Protein AF-A0A5K1JRU2-F1 (afdb_monomer_lite)

Organism: NCBI:txid34458

pLDDT: mean 76.11, std 20.72, range [27.38, 98.0]

Sequence (281 aa):
MLQYQVSGAIQLLEESHIPEIMRAAGPDGIAVDELAPKIDELRAAKGPVAKPFDPSPLSHILRLLATHQIVREVRPNVFANGRLSALLDSGKTPEQIRNAPEKKYDDTNGIPAIVPTTFVFASLRSILNKSDVLRPPFSIGESFRSISYLSEWLLRPREGSNRSSAFKYAYDTDEDMYQWLERPENSLRLLQVGRGMTAGSIVDGSTNVADSSGIRFYHTPSRSTRLPFVPPLRAAFPWDSLPKDSVVVDVGGGIGSVTFRIAAAHSHLRFVVQDREQTIA

InterPro domains:
  IPR029063 S-adenosyl-L-methionine-dependent methyltransferase superfamily [G3DSA:3.40.50.150] (140-281)
  IPR029063 S-adenosyl-L-methionine-dependent methyltransferase superfamily [SSF53335] (125-276)
  IPR029063 S-adenosyl-L-methionine-dependent methyltransferase superfamily [SSF53335] (234-276)
  IPR036388 Winged helix-like DNA-binding domain superfamily [G3DSA:1.10.10.10] (1-99)
  IPR036390 Winged helix DNA-binding domain superfamily [SSF46785] (2-91)

Structure (mmCIF, N/CA/C/O backbone):
data_AF-A0A5K1JRU2-F1
#
_entry.id   AF-A0A5K1JRU2-F1
#
loop_
_atom_site.group_PDB
_atom_site.id
_atom_site.type_symbol
_atom_site.label_atom_id
_atom_site.label_alt_id
_atom_site.label_comp_id
_atom_site.label_asym_id
_atom_site.label_entity_id
_atom_site.label_seq_id
_atom_site.pdbx_PDB_ins_code
_atom_site.Cartn_x
_atom_site.Cartn_y
_atom_site.Cartn_z
_atom_site.occupancy
_atom_site.B_iso_or_equiv
_atom_site.auth_seq_id
_atom_site.auth_comp_id
_atom_site.auth_asym_id
_atom_site.auth_atom_id
_atom_site.pdbx_PDB_model_num
ATOM 1 N N . MET A 1 1 ? -16.302 16.273 -2.764 1.00 49.00 1 MET A N 1
ATOM 2 C CA . MET A 1 1 ? -15.585 16.932 -1.649 1.00 49.00 1 MET A CA 1
ATOM 3 C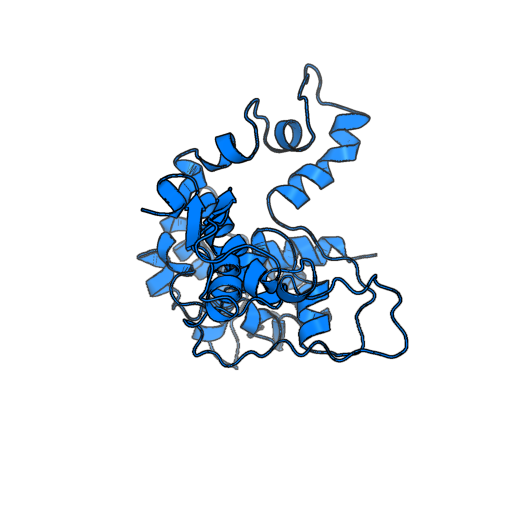 C . MET A 1 1 ? -14.889 15.942 -0.700 1.00 49.00 1 MET A C 1
ATOM 5 O O . MET A 1 1 ? -13.813 16.270 -0.240 1.00 49.00 1 MET A O 1
ATOM 9 N N . LEU A 1 2 ? -15.395 14.716 -0.473 1.00 58.81 2 LEU A N 1
ATOM 10 C CA . LEU A 1 2 ? -14.790 13.717 0.448 1.00 58.81 2 LEU A CA 1
ATOM 11 C C . LEU A 1 2 ? -13.693 12.816 -0.177 1.00 58.81 2 LEU A C 1
ATOM 13 O O . LEU A 1 2 ? -13.326 11.782 0.369 1.00 58.81 2 LEU A O 1
ATOM 17 N N . GLN A 1 3 ? -13.184 13.164 -1.358 1.00 60.50 3 GLN A N 1
ATOM 18 C CA . GLN A 1 3 ? -12.463 12.216 -2.218 1.00 60.50 3 GLN A CA 1
ATOM 19 C C . GLN A 1 3 ? -11.098 11.779 -1.649 1.00 60.50 3 GLN A C 1
ATOM 21 O O . GLN A 1 3 ? -10.725 10.622 -1.797 1.00 60.50 3 GLN A O 1
ATOM 26 N N . TYR A 1 4 ? -10.394 12.664 -0.937 1.00 68.06 4 TYR A N 1
ATOM 27 C CA . TYR A 1 4 ? -9.103 12.358 -0.305 1.00 68.06 4 TYR A CA 1
ATOM 28 C C . TYR A 1 4 ? -9.230 11.554 0.998 1.00 68.06 4 TYR A C 1
ATOM 30 O O . TYR A 1 4 ? -8.324 10.807 1.356 1.00 68.06 4 TYR A O 1
ATOM 38 N N . GLN A 1 5 ? -10.371 11.657 1.687 1.00 75.69 5 GLN A N 1
ATOM 39 C CA . GLN A 1 5 ? -10.638 10.880 2.903 1.00 75.69 5 GLN A CA 1
ATOM 40 C C . GLN A 1 5 ? -10.792 9.390 2.581 1.00 75.69 5 GLN A C 1
ATOM 42 O O . GLN A 1 5 ? -10.342 8.541 3.343 1.00 75.69 5 GLN A O 1
ATOM 47 N N . VAL A 1 6 ? -11.360 9.075 1.413 1.00 80.50 6 VAL A N 1
ATOM 48 C CA . VAL A 1 6 ? -11.463 7.698 0.909 1.00 80.50 6 VAL A CA 1
ATOM 49 C C . VAL A 1 6 ? -10.080 7.113 0.629 1.00 80.50 6 VAL A C 1
ATOM 51 O O . VAL A 1 6 ? -9.834 5.966 0.982 1.00 80.50 6 VAL A O 1
ATOM 54 N N . SER A 1 7 ? -9.159 7.896 0.059 1.00 74.75 7 SER A N 1
ATOM 55 C CA . SER A 1 7 ? -7.779 7.459 -0.187 1.00 74.75 7 SER A CA 1
ATOM 56 C C . SER A 1 7 ? -7.059 7.066 1.106 1.00 74.75 7 SER A C 1
ATOM 58 O O . SER A 1 7 ? -6.514 5.967 1.188 1.00 74.75 7 SER A O 1
ATOM 60 N N . GLY A 1 8 ? -7.122 7.915 2.139 1.00 78.06 8 GLY A N 1
ATOM 61 C CA . GLY A 1 8 ? -6.547 7.600 3.453 1.00 78.06 8 GLY A CA 1
ATOM 62 C C . GLY A 1 8 ? -7.210 6.390 4.121 1.00 78.06 8 GLY A C 1
ATOM 63 O O . GLY A 1 8 ? -6.531 5.561 4.720 1.00 78.06 8 GLY A O 1
ATOM 64 N N . ALA A 1 9 ? -8.527 6.234 3.962 1.00 87.75 9 ALA A N 1
ATOM 65 C CA . ALA A 1 9 ? -9.261 5.083 4.482 1.00 87.75 9 ALA A CA 1
ATOM 66 C C . ALA A 1 9 ? -8.904 3.762 3.770 1.00 87.75 9 ALA A C 1
ATOM 68 O O . ALA A 1 9 ? -8.825 2.725 4.421 1.00 87.75 9 ALA A O 1
ATOM 69 N N . ILE A 1 10 ? -8.654 3.783 2.456 1.00 83.75 10 ILE A N 1
ATOM 70 C CA . ILE A 1 10 ? -8.175 2.607 1.706 1.00 83.75 10 ILE A CA 1
ATOM 71 C C . ILE A 1 10 ? -6.756 2.238 2.130 1.00 83.75 10 ILE A C 1
ATOM 73 O O . ILE A 1 10 ? -6.467 1.057 2.300 1.00 83.75 10 ILE A O 1
ATOM 77 N N . GLN A 1 11 ? -5.887 3.232 2.330 1.00 80.50 11 GLN A N 1
ATOM 78 C CA . GLN A 1 11 ? -4.541 2.978 2.834 1.00 80.50 11 GLN A CA 1
ATOM 79 C C . GLN A 1 11 ? -4.587 2.310 4.212 1.00 80.50 11 GLN A C 1
ATOM 81 O O . GLN A 1 11 ? -3.906 1.312 4.422 1.00 80.50 11 GLN A O 1
ATOM 86 N N . LEU A 1 12 ? -5.453 2.789 5.115 1.00 88.44 12 LEU A N 1
ATOM 87 C CA . LEU A 1 12 ? -5.679 2.120 6.394 1.00 88.44 12 LEU A CA 1
ATOM 88 C C . LEU A 1 12 ? -6.136 0.672 6.195 1.00 88.44 12 LEU A C 1
ATOM 90 O O . LEU A 1 12 ? -5.610 -0.215 6.856 1.00 88.44 12 LEU A O 1
ATOM 94 N N . LEU A 1 13 ? -7.102 0.430 5.303 1.00 89.12 13 LEU A N 1
ATOM 95 C CA . LEU A 1 13 ? -7.650 -0.902 5.030 1.00 89.12 13 LEU A CA 1
ATOM 96 C C . LEU A 1 13 ? -6.547 -1.899 4.629 1.00 89.12 13 LEU A C 1
ATOM 98 O O . LEU A 1 13 ? -6.529 -3.022 5.125 1.00 89.12 13 LEU A O 1
ATOM 102 N N . GLU A 1 14 ? -5.613 -1.468 3.780 1.00 84.38 14 GLU A N 1
ATOM 103 C CA . GLU A 1 14 ? -4.464 -2.264 3.335 1.00 84.38 14 GLU A CA 1
ATOM 104 C C . GLU A 1 14 ? -3.451 -2.494 4.470 1.00 84.38 14 GLU A C 1
ATOM 106 O O . GLU A 1 14 ? -3.139 -3.644 4.792 1.00 84.38 14 GLU A O 1
ATOM 111 N N . GLU A 1 15 ? -2.997 -1.418 5.123 1.00 85.25 15 GLU A N 1
ATOM 112 C CA . GLU A 1 15 ? -1.945 -1.469 6.151 1.00 85.25 15 GLU A CA 1
ATOM 113 C C . GLU A 1 15 ? -2.374 -2.228 7.417 1.00 85.25 15 GLU A C 1
ATOM 115 O O . GLU A 1 15 ? -1.529 -2.725 8.163 1.00 85.25 15 GLU A O 1
ATOM 120 N N . SER A 1 16 ? -3.683 -2.324 7.659 1.00 91.38 16 SER A N 1
ATOM 121 C CA . SER A 1 16 ? -4.274 -3.059 8.783 1.00 91.38 16 SER A CA 1
ATOM 122 C C . SER A 1 16 ? -4.688 -4.494 8.443 1.00 91.38 16 SER A C 1
ATOM 124 O O . SER A 1 16 ? -5.171 -5.198 9.327 1.00 91.38 16 SER A O 1
ATOM 126 N N . HIS A 1 17 ? -4.494 -4.948 7.197 1.00 93.31 17 HIS A N 1
ATOM 127 C CA . HIS A 1 17 ? -4.856 -6.301 6.741 1.00 93.31 17 HIS A CA 1
ATOM 128 C C . HIS A 1 17 ? -6.343 -6.653 6.944 1.00 93.31 17 HIS A C 1
ATOM 130 O O . HIS A 1 17 ? -6.724 -7.817 7.099 1.00 93.31 17 HIS A O 1
ATOM 136 N N . ILE A 1 18 ? -7.209 -5.636 6.967 1.00 95.62 18 ILE A N 1
ATOM 137 C CA . ILE A 1 18 ? -8.647 -5.819 7.169 1.00 95.62 18 ILE A CA 1
ATOM 138 C C . ILE A 1 18 ? -9.287 -6.704 6.083 1.00 95.62 18 ILE A C 1
ATOM 140 O O . ILE A 1 18 ? -10.131 -7.518 6.458 1.00 95.62 18 ILE A O 1
ATOM 144 N N . PRO A 1 19 ? -8.933 -6.620 4.780 1.00 94.31 19 PRO A N 1
ATOM 145 C CA . PRO A 1 19 ? -9.501 -7.501 3.764 1.00 94.31 19 PRO A CA 1
ATOM 146 C C . PRO A 1 19 ? -9.278 -8.980 4.084 1.00 94.31 19 PRO A C 1
ATOM 148 O O . PRO A 1 19 ? -10.222 -9.766 4.020 1.00 94.31 19 PRO A O 1
ATOM 151 N N . GLU A 1 20 ? -8.072 -9.357 4.509 1.00 95.25 20 GLU A N 1
ATOM 152 C CA . GLU A 1 20 ? -7.753 -10.736 4.873 1.00 95.25 20 GLU A CA 1
ATOM 153 C C . GLU A 1 20 ? -8.480 -11.183 6.146 1.00 95.25 20 GLU A C 1
ATOM 155 O O . GLU A 1 20 ? -9.007 -12.298 6.198 1.00 95.25 20 GLU A O 1
ATOM 160 N N . ILE A 1 21 ? -8.577 -10.305 7.152 1.00 97.31 21 ILE A N 1
ATOM 161 C CA . ILE A 1 21 ? -9.330 -10.586 8.382 1.00 97.31 21 ILE A CA 1
ATOM 162 C C . ILE A 1 21 ? -10.826 -10.769 8.075 1.00 97.31 21 ILE A C 1
ATOM 164 O O . ILE A 1 21 ? -11.449 -11.719 8.551 1.00 97.31 21 ILE A O 1
ATOM 168 N N . MET A 1 22 ? -11.409 -9.898 7.247 1.00 97.19 22 MET A N 1
ATOM 169 C CA . MET A 1 22 ? -12.810 -9.985 6.829 1.00 97.19 22 MET A CA 1
ATOM 170 C C . MET A 1 22 ? -13.083 -11.235 5.993 1.00 97.19 22 MET A C 1
ATOM 172 O O . MET A 1 22 ? -14.139 -11.845 6.145 1.00 97.19 22 MET A O 1
ATOM 176 N N . ARG A 1 23 ? -12.149 -11.647 5.126 1.00 95.75 23 ARG A N 1
ATOM 177 C CA . ARG A 1 23 ? -12.279 -12.907 4.384 1.00 95.75 23 ARG A CA 1
ATOM 178 C C . ARG A 1 23 ? -12.290 -14.101 5.330 1.00 95.75 23 ARG A C 1
ATOM 180 O O . ARG A 1 23 ? -13.123 -14.984 5.149 1.00 95.75 23 ARG A O 1
ATOM 187 N N . ALA A 1 24 ? -11.406 -14.120 6.328 1.00 96.12 24 ALA A N 1
ATOM 188 C CA . ALA A 1 24 ? -11.368 -15.183 7.331 1.00 96.12 24 ALA A CA 1
ATOM 189 C C . ALA A 1 24 ? -12.657 -15.244 8.174 1.00 96.12 24 ALA A C 1
ATOM 191 O O . ALA A 1 24 ? -13.095 -16.333 8.532 1.00 96.12 24 ALA A O 1
ATOM 192 N N . ALA A 1 25 ? -13.287 -14.096 8.446 1.00 96.44 25 ALA A N 1
ATOM 193 C CA . ALA A 1 25 ? -14.577 -14.020 9.137 1.00 96.44 25 ALA A CA 1
ATOM 194 C C . ALA A 1 25 ? -15.777 -14.459 8.271 1.00 96.44 25 ALA A C 1
ATOM 196 O O . ALA A 1 25 ? -16.814 -14.852 8.799 1.00 96.44 25 ALA A O 1
ATOM 197 N N . GLY A 1 26 ? -15.645 -14.420 6.943 1.00 95.25 26 GLY A N 1
ATOM 198 C CA . GLY A 1 26 ? -16.677 -14.872 6.014 1.00 95.25 26 GLY A CA 1
ATOM 199 C C . GLY A 1 26 ? -17.787 -13.842 5.736 1.00 95.25 26 GLY A C 1
ATOM 200 O O . GLY A 1 26 ? -17.653 -12.649 6.029 1.00 95.25 26 GLY A O 1
ATOM 201 N N . PRO A 1 27 ? -18.895 -14.269 5.100 1.00 95.06 27 PRO A N 1
ATOM 202 C CA . PRO A 1 27 ? -19.930 -13.363 4.592 1.00 95.06 27 PRO A CA 1
ATOM 203 C C . PRO A 1 27 ? -20.763 -12.681 5.687 1.00 95.06 27 PRO A C 1
ATOM 205 O O . PRO A 1 27 ? -21.375 -11.645 5.407 1.00 95.06 27 PRO A O 1
ATOM 208 N N . ASP A 1 28 ? -20.763 -13.221 6.907 1.00 96.12 28 ASP A N 1
ATOM 209 C CA . ASP A 1 28 ? -21.456 -12.654 8.073 1.00 96.12 28 ASP A CA 1
ATOM 210 C C . ASP A 1 28 ? -20.694 -11.483 8.709 1.00 96.12 28 ASP A C 1
ATOM 212 O O . ASP A 1 28 ? -21.222 -10.793 9.584 1.00 96.12 28 ASP A O 1
ATOM 216 N N . GLY A 1 29 ? -19.478 -11.220 8.221 1.00 96.56 29 GLY A N 1
ATOM 217 C CA . GLY A 1 29 ? -18.640 -10.110 8.640 1.00 96.56 29 GLY A CA 1
ATOM 218 C C . GLY A 1 29 ? -18.078 -10.261 10.048 1.00 96.56 29 GLY A C 1
ATO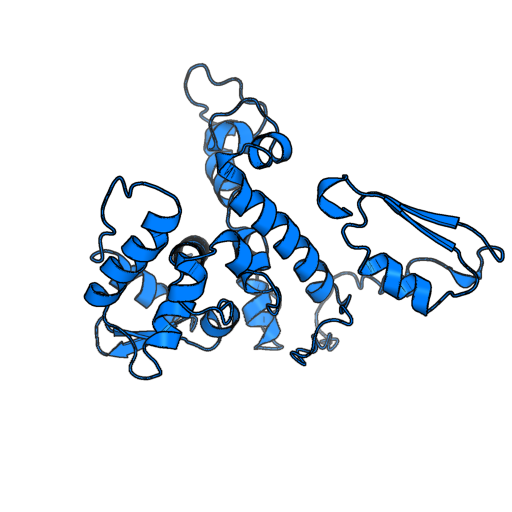M 219 O O . GLY A 1 29 ? -18.214 -11.285 10.708 1.00 96.56 29 GLY A O 1
ATOM 220 N N . ILE A 1 30 ? -17.419 -9.202 10.500 1.00 97.69 30 ILE A N 1
ATOM 221 C CA . ILE A 1 30 ? -16.759 -9.123 11.800 1.00 97.69 30 ILE A CA 1
ATOM 222 C C . ILE A 1 30 ? -17.038 -7.764 12.441 1.00 97.69 30 ILE A C 1
ATOM 224 O O . ILE A 1 30 ? -17.113 -6.741 11.749 1.00 97.69 30 ILE A O 1
ATOM 228 N N . ALA A 1 31 ? -17.254 -7.759 13.756 1.00 97.25 31 ALA A N 1
ATOM 229 C CA . ALA A 1 31 ? -17.482 -6.535 14.513 1.00 97.25 31 ALA A CA 1
ATOM 230 C C . ALA A 1 31 ? -16.199 -5.699 14.614 1.00 97.25 31 ALA A C 1
ATOM 232 O O . ALA A 1 31 ? -15.100 -6.241 14.704 1.00 97.25 31 ALA A O 1
ATOM 233 N N . VAL A 1 32 ? -16.325 -4.370 14.635 1.00 95.38 32 VAL A N 1
ATOM 234 C CA . VAL A 1 32 ? -15.163 -3.465 14.780 1.00 95.38 32 VAL A CA 1
ATOM 235 C C . VAL A 1 32 ? -14.353 -3.723 16.051 1.00 95.38 32 VAL A C 1
ATOM 237 O O . VAL A 1 32 ? -13.127 -3.630 16.016 1.00 95.38 32 VAL A O 1
ATOM 240 N N . ASP A 1 33 ? -15.022 -4.123 17.130 1.00 95.06 33 ASP A N 1
ATOM 241 C CA . ASP A 1 33 ? -14.381 -4.449 18.407 1.00 95.06 33 ASP A CA 1
ATOM 242 C C . ASP A 1 33 ? -13.580 -5.759 18.333 1.00 95.06 33 ASP A C 1
ATOM 244 O O . ASP A 1 33 ? -12.589 -5.922 19.037 1.00 95.06 33 ASP A O 1
ATOM 248 N N . GLU A 1 34 ? -13.960 -6.671 17.433 1.00 96.38 34 GLU A N 1
ATOM 249 C CA . GLU A 1 34 ? -13.232 -7.915 17.152 1.00 96.38 34 GLU A CA 1
ATOM 250 C C . GLU A 1 34 ? -12.133 -7.723 16.090 1.00 96.38 34 GLU A C 1
ATOM 252 O O . GLU A 1 34 ? -11.166 -8.486 16.047 1.00 96.38 34 GLU A O 1
ATOM 257 N N . LEU A 1 35 ? -12.251 -6.697 15.237 1.00 95.62 35 LEU A N 1
ATOM 258 C CA . LEU A 1 35 ? -11.222 -6.314 14.265 1.00 95.62 35 LEU A CA 1
ATOM 259 C C . LEU A 1 35 ? -9.984 -5.730 14.950 1.00 95.62 35 LEU A C 1
ATOM 261 O O . LEU A 1 35 ? -8.871 -6.125 14.615 1.00 95.62 35 LEU A O 1
ATOM 265 N N . ALA A 1 36 ? -10.166 -4.812 15.904 1.00 93.19 36 ALA A N 1
ATOM 266 C CA . ALA A 1 36 ? -9.074 -4.141 16.617 1.00 93.19 36 ALA A CA 1
ATOM 267 C C . ALA A 1 36 ? -7.972 -5.085 17.147 1.00 93.19 36 ALA A C 1
ATOM 269 O O . ALA A 1 36 ? -6.814 -4.890 16.770 1.00 93.19 36 ALA A O 1
ATOM 270 N N . PRO A 1 37 ? -8.277 -6.124 17.954 1.00 94.81 37 PRO A N 1
ATOM 271 C CA . PRO A 1 37 ? -7.242 -7.017 18.475 1.00 94.81 37 PRO A CA 1
ATOM 272 C C . PRO A 1 37 ? -6.532 -7.805 17.367 1.00 94.81 37 PRO A C 1
ATOM 274 O O . PRO A 1 37 ? -5.317 -7.963 17.418 1.00 94.81 37 PRO A O 1
ATOM 277 N N . LYS A 1 38 ? -7.248 -8.227 16.315 1.00 96.12 38 LYS A N 1
ATOM 278 C CA . LYS A 1 38 ? -6.648 -8.927 15.165 1.00 96.12 38 LYS A CA 1
ATOM 279 C C . LYS A 1 38 ? -5.692 -8.030 14.375 1.00 96.12 38 LYS A C 1
ATOM 281 O O . LYS A 1 38 ? -4.661 -8.497 13.898 1.00 96.12 38 LYS A O 1
ATOM 286 N N . ILE A 1 39 ? -6.014 -6.741 14.247 1.00 95.31 39 ILE A N 1
ATOM 287 C CA . ILE A 1 39 ? -5.116 -5.751 13.639 1.00 95.31 39 ILE A CA 1
ATOM 288 C C . ILE A 1 39 ? -3.842 -5.622 14.483 1.00 95.31 39 ILE A C 1
ATOM 290 O O . ILE A 1 39 ? -2.742 -5.638 13.932 1.00 95.31 39 ILE A O 1
ATOM 294 N N . ASP A 1 40 ? -3.963 -5.533 15.809 1.00 93.94 40 ASP A N 1
ATOM 295 C CA . ASP A 1 40 ? -2.803 -5.432 16.699 1.00 93.94 40 ASP A CA 1
ATOM 296 C C . ASP A 1 40 ? -1.926 -6.690 16.699 1.00 93.94 40 ASP A C 1
ATOM 298 O O . ASP A 1 40 ? -0.701 -6.564 16.686 1.00 93.94 40 ASP A O 1
ATOM 302 N N . GLU A 1 41 ? -2.516 -7.886 16.621 1.00 93.31 41 GLU A N 1
ATOM 303 C CA . GLU A 1 41 ? -1.773 -9.144 16.449 1.00 93.31 41 GLU A CA 1
ATOM 304 C C . GLU A 1 41 ? -0.879 -9.118 15.200 1.00 93.31 41 GLU A C 1
ATOM 306 O O . GLU A 1 41 ? 0.276 -9.545 15.250 1.00 93.31 41 GLU A O 1
ATOM 311 N N . LEU A 1 42 ? -1.383 -8.587 14.081 1.00 92.75 42 LEU A N 1
ATOM 312 C CA . LEU A 1 42 ? -0.610 -8.460 12.842 1.00 92.75 42 LEU A CA 1
ATOM 313 C C . LEU A 1 42 ? 0.405 -7.312 12.901 1.00 92.75 42 LEU A C 1
ATOM 315 O O . LEU A 1 42 ? 1.514 -7.448 12.385 1.00 92.75 42 LEU A O 1
ATOM 319 N N . ARG A 1 43 ? 0.078 -6.196 13.566 1.00 90.81 43 ARG A N 1
ATOM 320 C CA . ARG A 1 43 ? 1.026 -5.089 13.793 1.00 90.81 43 ARG A CA 1
ATOM 321 C C . ARG A 1 43 ? 2.219 -5.534 14.636 1.00 90.81 43 ARG A C 1
ATOM 323 O O . ARG A 1 43 ? 3.339 -5.116 14.349 1.00 90.81 43 ARG A O 1
ATOM 330 N N . ALA A 1 44 ? 1.992 -6.403 15.621 1.00 90.19 44 ALA A N 1
ATOM 331 C CA . ALA A 1 44 ? 3.034 -6.927 16.498 1.00 90.19 44 ALA A CA 1
ATOM 332 C C . ALA A 1 44 ? 4.108 -7.741 15.753 1.00 90.19 44 ALA A C 1
ATOM 334 O O . ALA A 1 44 ? 5.243 -7.823 16.220 1.00 90.19 44 ALA A O 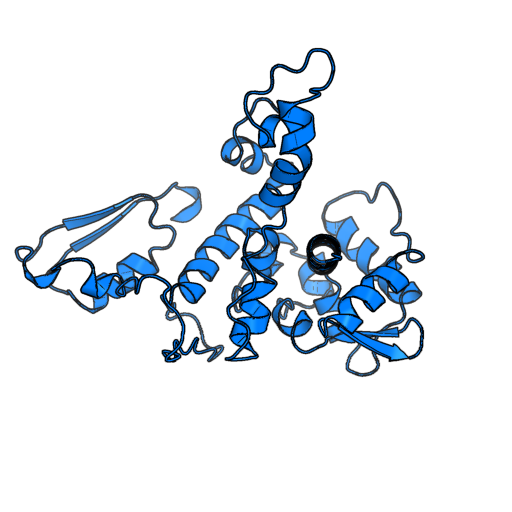1
ATOM 335 N N . ALA A 1 45 ? 3.800 -8.280 14.564 1.00 85.75 45 ALA A N 1
ATOM 336 C CA . ALA A 1 45 ? 4.779 -8.976 13.725 1.00 85.75 45 ALA A CA 1
ATOM 337 C C . ALA A 1 45 ? 5.919 -8.059 13.238 1.00 85.75 45 ALA A C 1
ATOM 339 O O . ALA A 1 45 ? 6.998 -8.542 12.905 1.00 85.75 45 ALA A O 1
ATOM 340 N N . LYS A 1 46 ? 5.705 -6.735 13.215 1.00 77.88 46 LYS A N 1
ATOM 341 C CA . LYS A 1 46 ? 6.715 -5.734 12.821 1.00 77.88 46 LYS A CA 1
ATOM 342 C C . LYS A 1 46 ? 7.506 -5.169 14.008 1.00 77.88 46 LYS A C 1
ATOM 344 O O . LYS A 1 46 ? 8.347 -4.296 13.814 1.00 77.88 46 LYS A O 1
ATOM 349 N N . GLY A 1 47 ? 7.231 -5.636 15.226 1.00 82.12 47 GLY A N 1
ATOM 350 C CA . GLY A 1 47 ? 7.840 -5.148 16.460 1.00 82.12 47 GLY A CA 1
ATOM 351 C C . GLY A 1 47 ? 6.808 -4.689 17.497 1.00 82.12 47 GLY A C 1
ATOM 352 O O . GLY A 1 47 ? 5.602 -4.843 17.296 1.00 82.12 47 GLY A O 1
ATOM 353 N N . PRO A 1 48 ? 7.264 -4.129 18.631 1.00 84.12 48 PRO A N 1
ATOM 354 C CA . PRO A 1 48 ? 6.386 -3.742 19.729 1.00 84.12 48 PRO A CA 1
ATOM 355 C C . PRO A 1 48 ? 5.307 -2.741 19.300 1.00 84.12 48 PRO A C 1
ATOM 357 O O . PRO A 1 48 ? 5.594 -1.687 18.727 1.00 84.12 48 PRO A O 1
ATOM 360 N N . VAL A 1 49 ? 4.050 -3.040 19.630 1.00 86.12 49 VAL A N 1
ATOM 361 C CA . VAL A 1 49 ? 2.927 -2.130 19.386 1.00 86.12 49 VAL A CA 1
ATOM 362 C C . VAL A 1 49 ? 2.944 -1.026 20.445 1.00 86.12 49 VAL A C 1
ATOM 364 O O . VAL A 1 49 ? 2.540 -1.236 21.583 1.00 86.12 49 VAL A O 1
ATOM 367 N N . ALA A 1 50 ? 3.405 0.170 20.064 1.00 85.88 50 ALA A N 1
ATOM 368 C CA . ALA A 1 50 ? 3.522 1.312 20.980 1.00 85.88 50 ALA A CA 1
ATOM 369 C C . ALA A 1 50 ? 2.170 1.807 21.528 1.00 85.88 50 ALA A C 1
ATOM 371 O O . ALA A 1 50 ? 2.093 2.314 22.645 1.00 85.88 50 ALA A O 1
ATOM 372 N N . LYS A 1 51 ? 1.102 1.679 20.730 1.00 91.12 51 LYS A N 1
ATOM 373 C CA . LYS A 1 51 ? -0.266 2.052 21.101 1.00 91.12 51 LYS A CA 1
ATOM 374 C C . LYS A 1 51 ? -1.260 1.030 20.533 1.00 91.12 51 LYS A C 1
ATOM 376 O O . LYS A 1 51 ? -1.233 0.833 19.306 1.00 91.12 51 LYS A O 1
ATOM 381 N N . PRO A 1 52 ? -2.139 0.448 21.377 1.00 90.94 52 PRO A N 1
ATOM 382 C CA . PRO A 1 52 ? -3.229 -0.402 20.916 1.00 90.94 52 PRO A CA 1
ATOM 383 C C . PRO A 1 52 ? -4.102 0.306 19.881 1.00 90.94 52 PRO A C 1
ATOM 385 O O . PRO A 1 52 ? -4.285 1.529 19.930 1.00 90.94 52 PRO A O 1
ATOM 388 N N . PHE A 1 53 ? -4.619 -0.454 18.927 1.00 91.19 53 PHE A N 1
ATOM 389 C CA . PHE A 1 53 ? -5.522 0.059 17.914 1.00 91.19 53 PHE A CA 1
ATOM 390 C C . PHE A 1 53 ? -6.849 0.482 18.558 1.00 91.19 53 PHE A C 1
ATOM 392 O O . PHE A 1 53 ? -7.507 -0.310 19.226 1.00 91.19 53 PHE A O 1
ATOM 399 N N . ASP A 1 54 ? -7.250 1.739 18.359 1.00 90.19 54 ASP A N 1
ATOM 400 C CA . ASP A 1 54 ? -8.528 2.260 18.854 1.00 90.19 54 ASP A CA 1
ATOM 401 C C . ASP A 1 54 ? -9.651 1.920 17.852 1.00 90.19 54 ASP A C 1
ATOM 403 O O . ASP A 1 54 ? -9.624 2.431 16.726 1.00 90.19 54 ASP A O 1
ATOM 407 N N . PRO A 1 55 ? -10.640 1.077 18.216 1.00 90.00 55 PRO A N 1
ATOM 408 C CA . PRO A 1 55 ? -11.744 0.721 17.325 1.00 90.00 55 PRO A CA 1
ATOM 409 C C . PRO A 1 55 ? -12.783 1.839 17.165 1.00 90.00 55 PRO A C 1
ATOM 411 O O . PRO A 1 55 ? -13.562 1.812 16.211 1.00 90.00 55 PRO A O 1
ATOM 414 N N . SER A 1 56 ? -12.806 2.844 18.047 1.00 88.81 56 SER A N 1
ATOM 415 C CA . SER A 1 56 ? -13.832 3.898 18.061 1.00 88.81 56 SER A CA 1
ATOM 416 C C . SER A 1 56 ? -13.992 4.616 16.707 1.00 88.81 56 SER A C 1
ATOM 418 O O . SER A 1 56 ? -15.120 4.709 16.204 1.00 88.81 56 SER A O 1
ATOM 420 N N . PRO A 1 57 ? -12.911 5.083 16.042 1.00 92.75 57 PRO A N 1
ATOM 421 C CA . PRO A 1 57 ? -13.018 5.684 14.713 1.00 92.75 57 PRO A CA 1
ATOM 422 C C . PRO A 1 57 ? -13.266 4.664 13.594 1.00 92.75 57 PRO A C 1
ATOM 424 O O . PRO A 1 57 ? -13.734 5.052 12.520 1.00 92.75 57 PRO A O 1
ATOM 427 N N . LEU A 1 58 ? -12.971 3.375 13.811 1.00 93.62 58 LEU A N 1
ATOM 428 C CA . LEU A 1 58 ? -12.985 2.359 12.757 1.00 93.62 58 LEU A CA 1
ATOM 429 C C . LEU A 1 58 ? -14.376 2.204 12.142 1.00 93.62 58 LEU A C 1
ATOM 431 O O . LEU A 1 58 ? -14.504 2.117 10.923 1.00 93.62 58 LEU A O 1
ATOM 435 N N . SER A 1 59 ? -15.423 2.258 12.964 1.00 93.75 59 SER A N 1
ATOM 436 C CA . SER A 1 59 ? -16.806 2.178 12.485 1.00 93.75 59 SER A CA 1
ATOM 437 C C . SER A 1 59 ? -17.160 3.289 11.487 1.00 93.75 59 SER A C 1
ATOM 439 O O . SER A 1 59 ? -17.787 3.022 10.462 1.00 93.75 59 SER A O 1
ATOM 441 N N . HIS A 1 60 ? -16.708 4.524 11.729 1.00 94.44 60 HIS A N 1
ATOM 442 C CA . HIS A 1 60 ? -16.922 5.657 10.826 1.00 94.44 60 HIS A CA 1
ATOM 443 C C . HIS A 1 60 ? -16.120 5.520 9.532 1.00 94.44 60 HIS A C 1
ATOM 445 O O . HIS A 1 60 ? -16.643 5.801 8.452 1.00 94.44 60 HIS A O 1
ATOM 451 N N . ILE A 1 61 ? -14.875 5.051 9.628 1.00 95.06 61 ILE A N 1
ATOM 452 C CA . ILE A 1 61 ? -14.002 4.847 8.468 1.00 95.06 61 ILE A CA 1
ATOM 453 C C . ILE A 1 61 ? -14.561 3.739 7.568 1.00 95.06 61 ILE A C 1
ATOM 455 O O . ILE A 1 61 ? -14.696 3.930 6.359 1.00 95.06 61 ILE A O 1
ATOM 459 N N . LEU A 1 62 ? -14.954 2.602 8.144 1.00 95.38 62 LEU A N 1
ATOM 460 C CA . LEU A 1 62 ? -15.538 1.496 7.388 1.00 95.38 62 LEU A CA 1
ATOM 461 C C . LEU A 1 62 ? -16.915 1.860 6.815 1.00 95.38 62 LEU A C 1
ATOM 463 O O . LEU A 1 62 ? -17.211 1.474 5.686 1.00 95.38 62 LEU A O 1
ATOM 467 N N . ARG A 1 63 ? -17.724 2.675 7.510 1.00 95.25 63 ARG A N 1
ATOM 468 C CA . ARG A 1 63 ? -18.968 3.232 6.944 1.00 95.25 63 ARG A CA 1
ATOM 469 C C . ARG A 1 63 ? -18.704 4.145 5.752 1.00 95.25 63 ARG A C 1
ATOM 471 O O . ARG A 1 63 ? -19.377 3.999 4.733 1.00 95.25 63 ARG A O 1
ATOM 478 N N . LEU A 1 64 ? -17.702 5.028 5.819 1.00 92.81 64 LEU A N 1
ATOM 479 C CA . LEU A 1 64 ? -17.280 5.820 4.657 1.00 92.81 64 LEU A CA 1
ATOM 480 C C . LEU A 1 64 ? -16.943 4.894 3.479 1.00 92.81 64 LEU A C 1
ATOM 482 O O . LEU A 1 64 ? -17.497 5.059 2.395 1.00 92.81 64 LEU A O 1
ATOM 486 N N . LEU A 1 65 ? -16.112 3.873 3.695 1.00 91.44 65 LEU A N 1
ATOM 487 C CA . LEU A 1 65 ? -15.752 2.902 2.657 1.00 91.44 65 LEU A CA 1
ATOM 488 C C . LEU A 1 65 ? -16.969 2.115 2.129 1.00 91.44 65 LEU A C 1
ATOM 490 O O . LEU A 1 65 ? -17.043 1.834 0.929 1.00 91.44 65 LEU A O 1
ATOM 494 N N . ALA A 1 66 ? -17.953 1.816 2.980 1.00 93.44 66 ALA A N 1
ATOM 495 C CA . ALA A 1 66 ? -19.196 1.155 2.588 1.00 93.44 66 ALA A CA 1
ATOM 496 C C . ALA A 1 66 ? -20.053 2.023 1.650 1.00 93.44 66 ALA A C 1
ATOM 498 O O . ALA A 1 66 ? -20.555 1.522 0.642 1.00 93.44 66 ALA A O 1
ATOM 499 N N . THR A 1 67 ? -20.147 3.341 1.881 1.00 90.69 67 THR A N 1
ATOM 500 C CA . THR A 1 67 ? -20.839 4.254 0.939 1.00 90.69 67 THR A CA 1
ATOM 501 C C . THR A 1 67 ? -20.185 4.273 -0.446 1.00 90.69 67 THR A C 1
ATOM 503 O O . THR A 1 67 ? -20.851 4.485 -1.460 1.00 90.69 67 THR A O 1
ATOM 506 N N . HIS A 1 68 ? -18.888 3.963 -0.505 1.00 84.50 68 HIS A N 1
ATOM 507 C CA . HIS A 1 68 ? -18.106 3.841 -1.730 1.00 84.50 68 HIS A CA 1
ATOM 508 C C . HIS A 1 68 ? -18.110 2.424 -2.331 1.00 84.50 68 HIS A C 1
ATOM 510 O O . HIS A 1 68 ? -17.425 2.195 -3.329 1.00 84.50 68 HIS A O 1
ATOM 516 N N . GLN A 1 69 ? -18.914 1.503 -1.782 1.00 86.62 69 GLN A N 1
ATOM 517 C CA . GLN A 1 69 ? -19.033 0.101 -2.207 1.00 86.62 69 GLN A CA 1
ATOM 518 C C . GLN A 1 69 ? -17.718 -0.686 -2.087 1.00 86.62 69 GLN A C 1
ATOM 520 O O . GLN A 1 69 ? -17.494 -1.657 -2.815 1.00 86.62 69 GLN A O 1
ATOM 525 N N . ILE A 1 70 ? -16.829 -0.250 -1.186 1.00 86.94 70 ILE A N 1
ATOM 526 C CA . ILE A 1 70 ? -15.525 -0.882 -0.987 1.00 86.94 70 ILE A CA 1
ATOM 527 C C . ILE A 1 70 ? -15.656 -2.088 -0.071 1.00 86.94 70 ILE A C 1
ATOM 529 O O . ILE A 1 70 ? -15.336 -3.201 -0.480 1.00 86.94 70 ILE A O 1
ATOM 533 N N . VAL A 1 71 ? -16.189 -1.850 1.124 1.00 94.75 71 VAL A N 1
ATOM 534 C CA . VAL A 1 71 ? -16.592 -2.867 2.103 1.00 94.75 71 VAL A CA 1
ATOM 535 C C . VAL A 1 71 ? -18.119 -2.908 2.190 1.00 94.75 71 VAL A C 1
ATOM 537 O O . VAL A 1 71 ? -18.802 -2.059 1.614 1.00 94.75 71 VAL A O 1
ATOM 540 N N . ARG A 1 72 ? -18.673 -3.876 2.918 1.00 96.19 72 ARG A N 1
ATOM 541 C CA . ARG A 1 72 ? -20.110 -3.967 3.189 1.00 96.19 72 ARG A CA 1
ATOM 542 C C . ARG A 1 72 ? -20.352 -3.940 4.690 1.00 96.19 72 ARG A C 1
ATOM 544 O O . ARG A 1 72 ? -19.822 -4.787 5.397 1.00 96.19 72 ARG A O 1
ATOM 551 N N . GLU A 1 73 ? -21.180 -3.015 5.164 1.00 97.25 73 GLU A N 1
ATOM 552 C CA . GLU A 1 73 ? -21.759 -3.110 6.508 1.00 97.25 73 GLU A CA 1
ATOM 553 C C . GLU A 1 73 ? -22.935 -4.089 6.448 1.00 97.25 73 GLU A C 1
ATOM 555 O O . GLU A 1 73 ? -23.869 -3.895 5.669 1.00 97.25 73 GLU A O 1
ATOM 560 N N . VAL A 1 74 ? -22.856 -5.186 7.198 1.00 97.19 74 VAL A N 1
ATOM 561 C CA . VAL A 1 74 ? -23.873 -6.253 7.179 1.00 97.19 74 VAL A CA 1
ATOM 562 C C . VAL A 1 74 ? -24.942 -6.051 8.248 1.00 97.19 74 VAL A C 1
ATOM 564 O O . VAL A 1 74 ? -26.098 -6.413 8.054 1.00 97.19 74 VAL A O 1
ATOM 567 N N . ARG A 1 75 ? -24.553 -5.432 9.361 1.00 96.69 75 ARG A N 1
ATOM 568 C CA . ARG A 1 75 ? -25.392 -4.929 10.455 1.00 96.69 75 ARG A CA 1
ATOM 569 C C . ARG A 1 75 ? -24.581 -3.857 11.198 1.00 96.69 75 ARG A C 1
ATOM 571 O O . ARG A 1 75 ? -23.372 -3.792 10.966 1.00 96.69 75 ARG A O 1
ATOM 578 N N . PRO A 1 76 ? -25.190 -3.032 12.068 1.00 96.25 76 PRO A N 1
ATOM 579 C CA . PRO A 1 76 ? -24.487 -1.925 12.710 1.00 96.25 76 PRO A CA 1
ATOM 580 C C . PRO A 1 76 ? -23.140 -2.345 13.310 1.00 96.25 76 PRO A C 1
ATOM 582 O O . PRO A 1 76 ? -23.087 -3.254 14.138 1.00 96.25 76 PRO A O 1
ATOM 585 N N . ASN A 1 77 ? -22.068 -1.680 12.869 1.00 96.00 77 ASN A N 1
ATOM 586 C CA . ASN A 1 77 ? -20.681 -1.906 13.298 1.00 96.00 77 ASN A CA 1
ATOM 587 C C . ASN A 1 77 ? -20.091 -3.293 12.975 1.00 96.00 77 ASN A C 1
ATOM 589 O O . ASN A 1 77 ? -19.068 -3.671 13.548 1.00 96.00 77 ASN A O 1
ATOM 593 N N . VAL A 1 78 ? -20.693 -4.035 12.044 1.00 97.62 78 VAL A N 1
ATOM 594 C CA . VAL A 1 78 ? -20.183 -5.321 11.555 1.00 97.62 78 VAL A CA 1
ATOM 595 C C . VAL A 1 78 ? -19.996 -5.250 10.054 1.00 97.62 78 VAL A C 1
ATOM 597 O O . VAL A 1 78 ? -20.913 -4.891 9.313 1.00 97.62 78 VAL A O 1
ATOM 600 N N . PHE A 1 79 ? -18.797 -5.605 9.603 1.00 98.00 79 PHE A N 1
ATOM 601 C CA . PHE A 1 79 ? -18.373 -5.379 8.231 1.00 98.00 79 PHE A CA 1
ATOM 602 C C . PHE A 1 79 ? -17.799 -6.645 7.601 1.00 98.00 79 PHE A C 1
ATOM 604 O O . PHE A 1 79 ? -17.114 -7.428 8.251 1.00 98.00 79 PHE A O 1
ATOM 611 N N . ALA A 1 80 ? -18.070 -6.821 6.314 1.00 97.75 80 ALA A N 1
ATOM 612 C CA . ALA A 1 80 ? -17.549 -7.892 5.479 1.00 97.75 80 ALA A CA 1
ATOM 613 C C . ALA A 1 80 ? -16.908 -7.305 4.215 1.00 97.75 80 ALA A C 1
ATOM 615 O O . ALA A 1 80 ? -17.158 -6.149 3.847 1.00 97.75 80 ALA A O 1
ATOM 616 N N . ASN A 1 81 ? -16.133 -8.125 3.504 1.00 95.56 81 ASN A N 1
ATOM 617 C CA . ASN A 1 81 ? -15.574 -7.718 2.221 1.00 95.56 81 ASN A CA 1
ATOM 618 C C . ASN A 1 81 ? -16.671 -7.363 1.205 1.00 95.56 81 ASN A C 1
ATOM 620 O O . ASN A 1 81 ? -17.683 -8.056 1.070 1.00 95.56 81 ASN A O 1
ATOM 624 N N . GLY A 1 82 ? -16.446 -6.266 0.482 1.00 88.62 82 GLY A N 1
ATOM 625 C CA . GLY A 1 82 ? -17.183 -5.900 -0.719 1.00 88.62 82 GLY A CA 1
ATOM 626 C C . GLY A 1 82 ? -16.411 -6.302 -1.976 1.00 88.62 82 GLY A C 1
ATOM 627 O O . GLY A 1 82 ? -15.331 -6.888 -1.917 1.00 88.62 82 GLY A O 1
ATOM 628 N N . ARG A 1 83 ? -16.951 -5.958 -3.151 1.00 80.75 83 ARG A N 1
ATOM 629 C CA . ARG A 1 83 ? -16.314 -6.300 -4.437 1.00 80.75 83 ARG A CA 1
ATOM 630 C C . ARG A 1 83 ? -14.955 -5.627 -4.620 1.00 80.75 83 ARG A C 1
ATOM 632 O O . ARG A 1 83 ? -14.074 -6.233 -5.214 1.00 80.75 83 ARG A O 1
ATOM 639 N N . LEU A 1 84 ? -14.793 -4.390 -4.143 1.00 79.75 84 LEU A N 1
ATOM 640 C CA . LEU A 1 84 ? -13.526 -3.669 -4.292 1.00 79.75 84 LEU A CA 1
ATOM 641 C C . LEU A 1 84 ? -12.528 -4.055 -3.196 1.00 79.75 84 LEU A C 1
ATOM 643 O O . LEU A 1 84 ? -11.353 -4.183 -3.509 1.00 79.75 84 LEU A O 1
ATOM 647 N N . SER A 1 85 ? -12.958 -4.275 -1.944 1.00 84.94 85 SER A N 1
ATOM 648 C CA . SER A 1 85 ? -12.028 -4.722 -0.896 1.00 84.94 85 SER A CA 1
ATOM 649 C C . SER A 1 85 ? -11.519 -6.144 -1.136 1.00 84.94 85 SER A C 1
ATOM 651 O O . SER A 1 85 ? -10.375 -6.424 -0.809 1.00 84.94 85 SER A O 1
ATOM 653 N N . ALA A 1 86 ? -12.294 -7.007 -1.800 1.00 81.12 86 ALA A N 1
ATOM 654 C CA . ALA A 1 86 ? -11.821 -8.322 -2.240 1.00 81.12 86 ALA A CA 1
ATOM 655 C C . ALA A 1 86 ? -10.684 -8.252 -3.280 1.00 81.12 86 ALA A C 1
ATOM 657 O O . ALA A 1 86 ? -9.914 -9.196 -3.396 1.00 81.12 86 ALA A O 1
ATOM 658 N N . LEU A 1 87 ? -10.544 -7.144 -4.023 1.00 74.06 87 LEU A N 1
ATOM 659 C CA . LEU A 1 87 ? -9.395 -6.929 -4.918 1.00 74.06 87 LEU A CA 1
ATOM 660 C C . LEU A 1 87 ? -8.122 -6.543 -4.149 1.00 74.06 87 LEU A C 1
ATOM 662 O O . LEU A 1 87 ? -7.029 -6.654 -4.693 1.00 74.06 87 LEU A O 1
ATOM 666 N N . LEU A 1 88 ? -8.269 -6.078 -2.906 1.00 77.25 88 LEU A N 1
ATOM 667 C CA . LEU A 1 88 ? -7.170 -5.727 -2.002 1.00 77.25 88 LEU A CA 1
ATOM 668 C C . LEU A 1 88 ? -6.709 -6.917 -1.154 1.00 77.25 88 LEU A C 1
ATOM 670 O O . LEU A 1 88 ? -5.717 -6.805 -0.442 1.00 77.25 88 LEU A O 1
ATOM 674 N N . ASP A 1 89 ? -7.429 -8.035 -1.218 1.00 82.75 89 ASP A N 1
ATOM 675 C CA . ASP A 1 89 ? -7.101 -9.267 -0.514 1.00 82.75 89 ASP A CA 1
ATOM 676 C C . ASP A 1 89 ? -5.932 -9.972 -1.209 1.00 82.75 89 ASP A C 1
ATOM 678 O O . ASP A 1 89 ? -5.991 -10.297 -2.397 1.00 82.75 89 ASP A O 1
ATOM 682 N N . SER A 1 90 ? -4.861 -10.219 -0.460 1.00 83.12 90 SER A N 1
ATOM 683 C CA . SER A 1 90 ? -3.697 -10.974 -0.937 1.00 83.12 90 SER A CA 1
ATOM 684 C C . SER A 1 90 ? -3.943 -12.476 -1.109 1.00 83.12 90 SER A C 1
ATOM 686 O O . SER A 1 90 ? -3.107 -13.182 -1.662 1.00 83.12 90 SER A O 1
ATOM 688 N N . GLY A 1 91 ? -5.052 -13.010 -0.603 1.00 84.88 91 GLY A N 1
ATOM 689 C CA . GLY A 1 91 ? -5.312 -14.445 -0.507 1.00 84.88 91 GLY A CA 1
ATOM 690 C C . GLY A 1 91 ? -4.557 -15.128 0.639 1.00 84.88 91 GLY A C 1
ATOM 691 O O . GLY A 1 91 ? -4.871 -16.271 0.981 1.00 84.88 91 GLY A O 1
ATOM 692 N N . LYS A 1 92 ? -3.610 -14.440 1.292 1.00 88.56 92 LYS A N 1
ATOM 693 C CA . LYS A 1 92 ? -2.880 -14.955 2.457 1.00 88.56 92 LYS A CA 1
ATOM 694 C C . LYS A 1 92 ? -3.759 -14.895 3.701 1.00 88.56 92 LYS A C 1
ATOM 696 O O . LYS A 1 92 ? -4.498 -13.941 3.922 1.00 88.56 92 LYS A O 1
ATOM 701 N N . THR A 1 93 ? -3.719 -15.942 4.514 1.00 93.94 93 THR A N 1
ATOM 702 C CA . THR A 1 93 ? -4.397 -15.965 5.819 1.00 93.94 93 THR A CA 1
ATOM 703 C C . THR A 1 93 ? -3.729 -14.992 6.798 1.00 93.94 93 THR A C 1
ATOM 705 O O . THR A 1 93 ? -2.524 -14.745 6.671 1.00 93.94 93 THR A O 1
ATOM 708 N N . PRO A 1 94 ? -4.462 -14.461 7.795 1.00 94.38 94 PRO A N 1
ATOM 709 C CA . PRO A 1 94 ? -3.860 -13.669 8.866 1.00 94.38 94 PRO A CA 1
ATOM 710 C C . PRO A 1 94 ? -2.668 -14.378 9.529 1.00 94.38 94 PRO A C 1
ATOM 712 O O . PRO A 1 94 ? -1.647 -13.754 9.798 1.00 94.38 94 PRO A O 1
ATOM 715 N N . GLU A 1 95 ? -2.731 -15.697 9.710 1.00 93.50 95 GLU A N 1
ATOM 716 C CA . GLU A 1 95 ? -1.638 -16.495 10.268 1.00 93.50 95 GLU A CA 1
ATOM 717 C C . GLU A 1 95 ? -0.397 -16.502 9.367 1.00 93.50 95 GLU A C 1
ATOM 719 O O . GLU A 1 95 ? 0.720 -16.353 9.862 1.00 93.50 95 GLU A O 1
ATOM 724 N N . GLN A 1 96 ? -0.573 -16.647 8.049 1.00 92.06 96 GLN A N 1
ATOM 725 C CA . GLN A 1 96 ? 0.535 -16.565 7.091 1.00 92.06 96 GLN A CA 1
ATOM 726 C C . GLN A 1 96 ? 1.184 -15.179 7.107 1.00 92.06 96 GLN A C 1
ATOM 728 O O . GLN A 1 96 ? 2.409 -15.090 7.122 1.00 92.06 96 GLN A O 1
ATOM 733 N N . ILE A 1 97 ? 0.377 -14.114 7.153 1.00 91.06 97 ILE A N 1
ATOM 734 C CA . ILE A 1 97 ? 0.869 -12.730 7.220 1.00 91.06 97 ILE A CA 1
ATOM 735 C C . ILE A 1 97 ? 1.624 -12.486 8.527 1.00 91.06 97 ILE A C 1
ATOM 737 O O . ILE A 1 97 ? 2.686 -11.876 8.510 1.00 91.06 97 ILE A O 1
ATOM 741 N N . ARG A 1 98 ? 1.111 -12.981 9.656 1.00 91.62 98 ARG A N 1
ATOM 742 C CA . ARG A 1 98 ? 1.776 -12.852 10.957 1.00 91.62 98 ARG A CA 1
ATOM 743 C C . ARG A 1 98 ? 3.148 -13.525 10.966 1.00 91.62 98 ARG A C 1
ATOM 745 O O . ARG A 1 98 ? 4.088 -12.986 11.535 1.00 91.62 98 ARG A O 1
ATOM 752 N N . ASN A 1 99 ? 3.244 -14.714 10.373 1.00 91.38 99 ASN A N 1
ATOM 753 C CA . ASN A 1 99 ? 4.456 -15.529 10.422 1.00 91.38 99 ASN A CA 1
ATOM 754 C C . ASN A 1 99 ? 5.522 -15.092 9.402 1.00 91.38 99 ASN A C 1
ATOM 756 O O . ASN A 1 99 ? 6.704 -15.313 9.644 1.00 91.38 99 ASN A O 1
ATOM 760 N N . ALA A 1 100 ? 5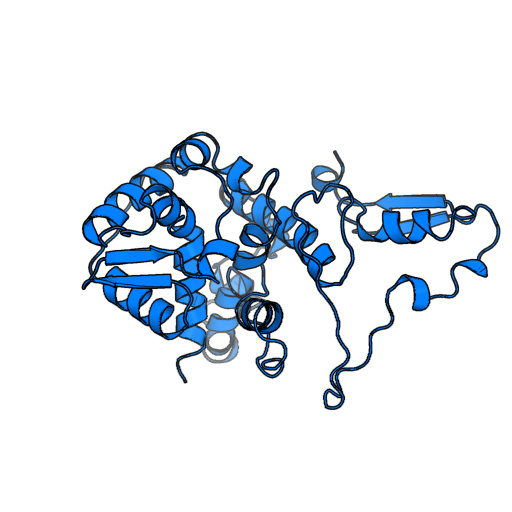.108 -14.531 8.263 1.00 89.00 100 ALA A N 1
ATOM 761 C CA . ALA A 1 100 ? 5.992 -14.109 7.175 1.00 89.00 100 ALA A CA 1
ATOM 762 C C . ALA A 1 100 ? 5.419 -12.859 6.469 1.00 89.00 100 ALA A C 1
ATOM 764 O O . ALA A 1 100 ? 4.927 -12.954 5.336 1.00 89.00 100 ALA A O 1
ATOM 765 N N . PRO A 1 101 ? 5.413 -11.686 7.133 1.00 86.19 101 PRO A N 1
ATOM 766 C CA . PRO A 1 101 ? 4.797 -10.467 6.603 1.00 86.19 101 PRO A CA 1
ATOM 767 C C . PRO A 1 101 ? 5.427 -9.996 5.285 1.00 86.19 101 PRO A C 1
ATOM 769 O O . PRO A 1 101 ? 4.737 -9.416 4.445 1.00 86.19 101 PRO A O 1
ATOM 772 N N . GLU A 1 102 ? 6.709 -10.286 5.065 1.00 81.94 102 GLU A N 1
ATOM 773 C CA . GLU A 1 102 ? 7.441 -10.011 3.827 1.00 81.94 102 GLU A CA 1
ATOM 774 C C . GLU A 1 102 ? 6.888 -10.774 2.617 1.00 81.94 102 GLU A C 1
ATOM 776 O O . GLU A 1 102 ? 6.983 -10.293 1.490 1.00 81.94 102 GLU A O 1
ATOM 781 N N . LYS A 1 103 ? 6.229 -11.916 2.853 1.00 83.75 103 LYS A N 1
ATOM 782 C CA . LYS A 1 103 ? 5.651 -12.775 1.810 1.00 83.75 103 LYS A CA 1
ATOM 783 C C . LYS A 1 103 ? 4.186 -12.476 1.511 1.00 83.75 103 LYS A C 1
ATOM 785 O O . LYS A 1 103 ? 3.560 -13.212 0.744 1.00 83.75 103 LYS A O 1
ATOM 790 N N . LYS A 1 104 ? 3.608 -11.413 2.093 1.00 82.06 104 LYS A N 1
ATOM 791 C CA . LYS A 1 104 ? 2.194 -11.048 1.876 1.00 82.06 104 LYS A CA 1
ATOM 792 C C . LYS A 1 104 ? 1.848 -10.966 0.386 1.00 82.06 104 LYS A C 1
ATOM 794 O O . LYS A 1 104 ? 0.778 -11.410 -0.013 1.00 82.06 104 LYS A O 1
ATOM 799 N N . TYR A 1 105 ? 2.753 -10.424 -0.425 1.00 75.44 105 TYR A N 1
ATOM 800 C CA . TYR A 1 105 ? 2.507 -10.156 -1.845 1.00 75.44 105 TYR A CA 1
ATOM 801 C C . TYR A 1 105 ? 3.012 -11.242 -2.793 1.00 75.44 105 TYR A C 1
ATOM 803 O O . TYR A 1 105 ? 2.763 -11.148 -3.997 1.00 75.44 105 TYR A O 1
ATOM 811 N N . ASP A 1 106 ? 3.686 -12.267 -2.276 1.00 72.50 106 ASP A N 1
ATOM 812 C CA . ASP A 1 106 ? 4.185 -13.365 -3.098 1.00 72.50 106 ASP A CA 1
ATOM 813 C C . ASP A 1 106 ? 3.016 -14.203 -3.629 1.00 72.50 106 ASP A C 1
ATOM 815 O O . ASP A 1 106 ? 2.074 -14.509 -2.893 1.00 72.50 106 ASP A O 1
ATOM 819 N N . ASP A 1 107 ? 3.075 -14.579 -4.907 1.00 68.50 107 ASP A N 1
ATOM 820 C CA . ASP A 1 107 ? 2.049 -15.375 -5.600 1.00 68.50 107 ASP A CA 1
ATOM 821 C C . ASP A 1 107 ? 0.632 -14.759 -5.564 1.00 68.50 107 ASP A C 1
ATOM 823 O O . ASP A 1 107 ? -0.372 -15.471 -5.532 1.00 68.50 107 ASP A O 1
ATOM 827 N N . THR A 1 108 ? 0.536 -13.424 -5.541 1.00 66.19 108 THR A N 1
ATOM 828 C CA . THR A 1 108 ? -0.743 -12.688 -5.571 1.00 66.19 108 THR A CA 1
ATOM 829 C C . THR A 1 108 ? -1.069 -12.155 -6.969 1.00 66.19 108 THR A C 1
ATOM 831 O O . THR A 1 108 ? -0.207 -12.093 -7.842 1.00 66.19 108 THR A O 1
ATOM 834 N N . ASN A 1 109 ? -2.304 -11.685 -7.182 1.00 55.34 109 ASN A N 1
ATOM 835 C CA . ASN A 1 109 ? -2.708 -10.995 -8.421 1.00 55.34 109 ASN A CA 1
ATOM 836 C C . ASN A 1 109 ? -2.087 -9.582 -8.575 1.00 55.34 109 ASN A C 1
ATOM 838 O O . ASN A 1 109 ? -2.477 -8.829 -9.467 1.00 55.34 109 ASN A O 1
ATOM 842 N N . GLY A 1 110 ? -1.170 -9.188 -7.681 1.00 59.62 110 GLY A N 1
ATOM 843 C CA . GLY A 1 110 ? -0.426 -7.929 -7.719 1.00 59.62 110 GLY A CA 1
ATOM 844 C C . GLY A 1 110 ? -1.200 -6.683 -7.271 1.00 59.62 110 GLY A C 1
ATOM 845 O O . GLY A 1 110 ? -0.582 -5.722 -6.816 1.00 59.62 110 GLY A O 1
ATOM 846 N N . ILE A 1 111 ? -2.537 -6.688 -7.318 1.00 61.00 111 ILE A N 1
ATOM 847 C CA . ILE A 1 111 ? -3.379 -5.533 -6.952 1.00 61.00 111 ILE A CA 1
ATOM 848 C C . ILE A 1 111 ? -3.141 -5.062 -5.501 1.00 61.00 111 ILE A C 1
ATOM 850 O O . ILE A 1 111 ? -2.984 -3.852 -5.308 1.00 61.00 111 ILE A O 1
ATOM 854 N N . PRO A 1 112 ? -3.018 -5.947 -4.489 1.00 56.84 112 PRO A N 1
ATOM 855 C CA . PRO A 1 112 ? -2.714 -5.539 -3.116 1.00 56.84 112 PRO A CA 1
ATOM 856 C C . PRO A 1 112 ? -1.380 -4.788 -2.968 1.00 56.84 112 PRO A C 1
ATOM 858 O O . PRO A 1 112 ? -1.246 -3.968 -2.065 1.00 56.84 112 PRO A O 1
ATOM 861 N N . ALA A 1 113 ? -0.410 -5.024 -3.861 1.00 55.62 113 ALA A N 1
ATOM 862 C CA . ALA A 1 113 ? 0.890 -4.347 -3.853 1.00 55.62 113 ALA A CA 1
ATOM 863 C C . ALA A 1 113 ? 0.889 -3.015 -4.632 1.00 55.62 113 ALA A C 1
ATOM 865 O O . ALA A 1 113 ? 1.625 -2.092 -4.279 1.00 55.62 113 ALA A O 1
ATOM 866 N N . ILE A 1 114 ? 0.040 -2.879 -5.663 1.00 55.97 114 ILE A N 1
ATOM 867 C CA . ILE A 1 114 ? -0.164 -1.608 -6.396 1.00 55.97 114 ILE A CA 1
ATOM 868 C C . ILE A 1 114 ? -0.792 -0.564 -5.485 1.00 55.97 114 ILE A C 1
ATOM 870 O O . ILE A 1 114 ? -0.500 0.628 -5.583 1.00 55.97 114 ILE A O 1
ATOM 874 N N . VAL A 1 115 ? -1.689 -1.018 -4.610 1.00 56.16 115 VAL A N 1
ATOM 875 C CA . VAL A 1 115 ? -2.523 -0.120 -3.830 1.00 56.16 115 VAL A CA 1
ATOM 876 C C . VAL A 1 115 ? -1.712 0.933 -3.090 1.00 56.16 115 VAL A C 1
ATOM 878 O O . VAL A 1 115 ? -1.858 2.101 -3.432 1.00 56.16 115 VAL A O 1
ATOM 881 N N . PRO A 1 116 ? -0.786 0.556 -2.204 1.00 52.53 116 PRO A N 1
ATOM 882 C CA . PRO A 1 116 ? 0.034 1.475 -1.418 1.00 52.53 116 PRO A CA 1
ATOM 883 C C . PRO A 1 116 ? 1.062 2.288 -2.217 1.00 52.53 116 PRO A C 1
ATOM 885 O O . PRO A 1 116 ? 1.616 3.234 -1.664 1.00 52.53 116 PRO A O 1
ATOM 888 N N . THR A 1 117 ? 1.316 1.954 -3.488 1.00 49.22 117 THR A N 1
ATOM 889 C CA . THR A 1 117 ? 2.470 2.457 -4.255 1.00 49.22 117 THR A CA 1
ATOM 890 C C . THR A 1 117 ? 2.119 3.509 -5.307 1.00 49.22 117 THR A C 1
ATOM 892 O O . THR A 1 117 ? 3.036 4.159 -5.799 1.00 49.22 117 THR A O 1
ATOM 895 N N . THR A 1 118 ? 0.816 3.768 -5.542 1.00 53.44 118 THR A N 1
ATOM 896 C CA . THR A 1 118 ? 0.193 4.826 -6.386 1.00 53.44 118 THR A CA 1
ATOM 897 C C . THR A 1 118 ? -0.611 4.223 -7.540 1.00 53.44 118 THR A C 1
ATOM 899 O O . THR A 1 118 ? -0.005 3.806 -8.513 1.00 53.44 118 THR A O 1
ATOM 902 N N . PHE A 1 119 ? -1.957 4.244 -7.431 1.00 47.19 119 PHE A N 1
ATOM 903 C CA . PHE A 1 119 ? -3.019 4.041 -8.455 1.00 47.19 119 PHE A CA 1
ATOM 904 C C . PHE A 1 119 ? -4.114 3.086 -7.958 1.00 47.19 119 PHE A C 1
ATOM 906 O O . PHE A 1 119 ? -4.012 1.877 -8.137 1.00 47.19 119 PHE A O 1
ATOM 913 N N . VAL A 1 120 ? -5.217 3.584 -7.382 1.00 50.44 120 VAL A N 1
ATOM 914 C CA . VAL A 1 120 ? -6.276 2.648 -6.934 1.00 50.44 120 VAL A CA 1
ATOM 915 C C . VAL A 1 120 ? -7.671 3.091 -7.263 1.00 50.44 120 VAL A C 1
ATOM 917 O O . VAL A 1 120 ? -8.379 2.418 -8.006 1.00 50.44 120 VAL A O 1
ATOM 920 N N . PHE A 1 121 ? -8.120 4.204 -6.698 1.00 43.72 121 PHE A N 1
ATOM 921 C CA . PHE A 1 121 ? -9.564 4.329 -6.559 1.00 43.72 121 PHE A CA 1
ATOM 922 C C . PHE A 1 121 ? -10.288 4.678 -7.879 1.00 43.72 121 PHE A C 1
ATOM 924 O O . PHE A 1 121 ? -11.437 4.283 -8.068 1.00 43.72 121 PHE A O 1
ATOM 931 N N . ALA A 1 122 ? -9.603 5.304 -8.845 1.00 42.66 122 ALA A N 1
ATOM 932 C CA . ALA A 1 122 ? -10.117 5.466 -10.208 1.00 42.66 122 ALA A CA 1
ATOM 933 C C . ALA A 1 122 ? -10.023 4.163 -11.022 1.00 42.66 122 ALA A C 1
ATOM 935 O O . ALA A 1 122 ? -10.974 3.792 -11.710 1.00 42.66 122 ALA A O 1
ATOM 936 N N . SER A 1 123 ? -8.915 3.428 -10.887 1.00 46.91 123 SER A N 1
ATOM 937 C CA . SER A 1 123 ? -8.682 2.182 -11.620 1.00 46.91 123 SER A CA 1
ATOM 938 C C . SER A 1 123 ? -9.607 1.058 -11.170 1.00 46.91 123 SER A C 1
ATOM 940 O O . SER A 1 123 ? -10.227 0.447 -12.024 1.00 46.91 123 SER A O 1
ATOM 942 N N . LEU A 1 124 ? -9.817 0.822 -9.868 1.00 48.00 124 LEU A N 1
ATOM 943 C CA . LEU A 1 124 ? -10.715 -0.247 -9.396 1.00 48.00 124 LEU A CA 1
ATOM 944 C C . LEU A 1 124 ? -12.160 -0.064 -9.886 1.00 48.00 124 LEU A C 1
ATOM 946 O O . LEU A 1 124 ? -12.839 -1.033 -10.227 1.00 48.00 124 LEU A O 1
ATOM 950 N N . ARG A 1 125 ? -12.636 1.186 -9.959 1.00 48.22 125 ARG A N 1
ATOM 951 C CA . ARG A 1 125 ? -13.980 1.488 -10.466 1.00 48.22 125 ARG A CA 1
ATOM 952 C C . ARG A 1 125 ? -14.054 1.399 -11.987 1.00 48.22 125 ARG A C 1
ATOM 954 O O . ARG A 1 125 ? -15.049 0.894 -12.486 1.00 48.22 125 ARG A O 1
ATOM 961 N N . SER A 1 126 ? -13.004 1.815 -12.694 1.00 45.97 126 SER A N 1
ATOM 962 C CA . SER A 1 126 ? -12.860 1.629 -14.144 1.00 45.97 126 SER A CA 1
ATOM 963 C C . SER A 1 126 ? -12.790 0.141 -14.533 1.00 45.97 126 SER A C 1
ATOM 965 O O . SER A 1 126 ? -13.432 -0.280 -15.493 1.00 45.97 126 SER A O 1
ATOM 967 N N . ILE A 1 127 ? -12.101 -0.683 -13.730 1.00 45.31 127 ILE A N 1
ATOM 968 C CA . ILE A 1 127 ? -11.991 -2.144 -13.892 1.00 45.31 127 ILE A CA 1
ATOM 969 C C . ILE A 1 127 ? -13.363 -2.818 -13.787 1.00 45.31 127 ILE A C 1
ATOM 971 O O . ILE A 1 127 ? -13.660 -3.736 -14.548 1.00 45.31 127 ILE A O 1
ATOM 975 N N . LEU A 1 128 ? -14.211 -2.370 -12.856 1.00 47.97 128 LEU A N 1
ATOM 976 C CA . LEU A 1 128 ? -15.516 -2.991 -12.616 1.00 47.97 128 LEU A CA 1
ATOM 977 C C . LEU A 1 128 ? -16.669 -2.349 -13.404 1.00 47.97 128 LEU A C 1
ATOM 979 O O . LEU A 1 128 ? -17.614 -3.053 -13.752 1.00 47.97 128 LEU A O 1
ATOM 983 N N . ASN A 1 129 ? -16.601 -1.052 -13.711 1.00 45.97 129 ASN A N 1
ATOM 984 C CA . ASN A 1 129 ? -17.640 -0.299 -14.411 1.00 45.97 129 ASN A CA 1
ATOM 985 C C . ASN A 1 129 ? -17.039 0.469 -15.597 1.00 45.97 129 ASN A C 1
ATOM 987 O O . ASN A 1 129 ? -16.434 1.529 -15.440 1.00 45.97 129 ASN A O 1
ATOM 991 N N . LYS A 1 130 ? -17.312 -0.038 -16.805 1.00 42.09 130 LYS A N 1
ATOM 992 C CA . LYS A 1 130 ? -16.846 0.454 -18.120 1.00 42.09 130 LYS A CA 1
ATOM 993 C C . LYS A 1 130 ? -17.190 1.921 -18.459 1.00 42.09 130 LYS A C 1
ATOM 995 O O . LYS A 1 130 ? -16.885 2.371 -19.559 1.00 42.09 130 LYS A O 1
ATOM 1000 N N . SER A 1 131 ? -17.857 2.659 -17.573 1.00 39.69 131 SER A N 1
ATOM 1001 C CA . SER A 1 131 ? -18.379 4.009 -17.819 1.00 39.69 131 SER A CA 1
ATOM 1002 C C . SER A 1 131 ? -17.734 5.110 -16.970 1.00 39.69 131 SER A C 1
ATOM 1004 O O . SER A 1 131 ? -17.981 6.281 -17.239 1.00 39.69 131 SER A O 1
ATOM 1006 N N . ASP A 1 132 ? -16.921 4.778 -15.962 1.00 41.94 132 ASP A N 1
ATOM 1007 C CA . ASP A 1 132 ? -16.465 5.738 -14.941 1.00 41.94 132 ASP A CA 1
ATOM 1008 C C . ASP A 1 132 ? -14.967 6.084 -15.112 1.00 41.94 132 ASP A C 1
ATOM 1010 O O . ASP A 1 132 ? -14.149 5.918 -14.212 1.00 41.94 132 ASP A O 1
ATOM 1014 N N . VAL A 1 133 ? -14.597 6.541 -16.315 1.00 42.38 133 VAL A N 1
ATOM 1015 C CA . VAL A 1 133 ? -13.200 6.827 -16.733 1.00 42.38 133 VAL A CA 1
ATOM 1016 C C . VAL A 1 133 ? -12.732 8.242 -16.328 1.00 42.38 133 VAL A C 1
ATOM 1018 O O . VAL A 1 133 ? -11.584 8.618 -16.534 1.00 42.38 133 VAL A O 1
ATOM 1021 N N . LEU A 1 134 ? -13.603 9.057 -15.725 1.00 34.94 134 LEU A N 1
ATOM 1022 C CA . LEU A 1 134 ? -13.375 10.497 -15.522 1.00 34.94 134 LEU A CA 1
ATOM 1023 C C . LEU A 1 134 ? -12.791 10.896 -14.158 1.00 34.94 134 LEU A C 1
ATOM 1025 O O . LEU A 1 134 ? -12.769 12.083 -13.832 1.00 34.94 134 LEU A O 1
ATOM 1029 N N . ARG A 1 135 ? -12.321 9.952 -13.337 1.00 42.62 135 ARG A N 1
ATOM 1030 C CA . ARG A 1 135 ? -11.713 10.297 -12.042 1.00 42.62 135 ARG A CA 1
ATOM 1031 C C . ARG A 1 135 ? -10.191 10.196 -12.115 1.00 42.62 135 ARG A C 1
ATOM 1033 O O . ARG A 1 135 ? -9.696 9.164 -12.556 1.00 42.62 135 ARG A O 1
ATOM 1040 N N . PRO A 1 136 ? -9.448 11.238 -11.695 1.00 39.09 136 PRO A N 1
ATOM 1041 C CA . PRO A 1 136 ? -7.996 11.184 -11.701 1.00 39.09 136 PRO A CA 1
ATOM 1042 C C . PRO A 1 136 ? -7.507 10.043 -10.796 1.00 39.09 136 PRO A C 1
ATOM 1044 O O . PRO A 1 136 ? -8.135 9.772 -9.764 1.00 39.09 136 PRO A O 1
ATOM 1047 N N . PRO A 1 137 ? -6.415 9.361 -11.178 1.00 49.19 137 PRO A N 1
ATOM 1048 C CA . PRO A 1 137 ? -5.802 8.337 -10.349 1.00 49.19 137 PRO A CA 1
ATOM 1049 C C . PRO A 1 137 ? -5.372 8.931 -9.008 1.00 49.19 137 PRO A C 1
ATOM 1051 O O . PRO A 1 137 ? -4.945 10.081 -8.921 1.00 49.19 137 PRO A O 1
ATOM 1054 N N . PHE A 1 138 ? -5.522 8.142 -7.947 1.00 52.62 138 PHE A N 1
ATOM 1055 C CA . PHE A 1 138 ? -5.179 8.566 -6.595 1.00 52.62 138 PHE A CA 1
ATOM 1056 C C . PHE A 1 138 ? -3.833 7.986 -6.206 1.00 52.62 138 PHE A C 1
ATOM 1058 O O . PHE A 1 138 ? -3.660 6.764 -6.226 1.00 52.62 138 PHE A O 1
ATOM 1065 N N . SER A 1 139 ? -2.921 8.865 -5.811 1.00 52.91 139 SER A N 1
ATOM 1066 C CA . SER A 1 139 ? -1.741 8.493 -5.044 1.00 52.91 139 SER A CA 1
ATOM 1067 C C . SER A 1 139 ? -2.159 8.183 -3.611 1.00 52.91 139 SER A C 1
ATOM 1069 O O . SER A 1 139 ? -2.963 8.913 -3.030 1.00 52.91 139 SER A O 1
ATOM 1071 N N . ILE A 1 140 ? -1.610 7.111 -3.051 1.00 60.72 140 ILE A N 1
ATOM 1072 C CA . ILE A 1 140 ? -1.605 6.821 -1.612 1.00 60.72 140 ILE A CA 1
ATOM 1073 C C . ILE A 1 140 ? -0.153 6.542 -1.194 1.00 60.72 140 ILE A C 1
ATOM 1075 O O . ILE A 1 140 ? 0.743 6.667 -2.029 1.00 60.72 140 ILE A O 1
ATOM 1079 N N . GLY A 1 141 ? 0.109 6.261 0.082 1.00 72.88 141 GLY A N 1
ATOM 1080 C CA . GLY A 1 141 ? 1.478 6.007 0.534 1.00 72.88 141 GLY A CA 1
ATOM 1081 C C . GLY A 1 141 ? 2.331 7.275 0.620 1.00 72.88 141 GLY A C 1
ATOM 1082 O O . GLY A 1 141 ? 1.848 8.364 0.951 1.00 72.88 141 GLY A O 1
ATOM 1083 N N . GLU A 1 142 ? 3.621 7.136 0.330 1.00 77.75 142 GLU A N 1
ATOM 1084 C CA . GLU A 1 142 ? 4.634 8.183 0.473 1.00 77.75 142 GLU A CA 1
ATOM 1085 C C . GLU A 1 142 ? 4.356 9.374 -0.413 1.00 77.75 142 GLU A C 1
ATOM 1087 O O . GLU A 1 142 ? 4.483 10.517 0.031 1.00 77.75 142 GLU A O 1
ATOM 1092 N N . SER A 1 143 ? 3.943 9.125 -1.652 1.00 73.56 143 SER A N 1
ATOM 1093 C CA . SER A 1 143 ? 3.626 10.188 -2.595 1.00 73.56 143 SER A CA 1
ATOM 1094 C C . SER A 1 143 ? 2.448 11.021 -2.095 1.00 73.56 143 SER A C 1
ATOM 1096 O O . SER A 1 143 ? 2.504 12.249 -2.139 1.00 73.56 143 SER A O 1
ATOM 1098 N N . PHE A 1 144 ? 1.410 10.385 -1.540 1.00 77.88 144 PHE A N 1
ATOM 1099 C CA . PHE A 1 144 ? 0.258 11.104 -0.992 1.00 77.88 144 PHE A CA 1
ATOM 1100 C C . PHE A 1 144 ? 0.616 11.925 0.241 1.00 77.88 144 PHE A C 1
ATOM 1102 O O . PHE A 1 144 ? 0.233 13.095 0.329 1.00 77.88 144 PHE A O 1
ATOM 1109 N N . ARG A 1 145 ? 1.390 11.348 1.169 1.00 83.56 145 ARG A N 1
ATOM 1110 C CA . ARG A 1 145 ? 1.890 12.090 2.330 1.00 83.56 145 ARG A CA 1
ATOM 1111 C C . ARG A 1 145 ? 2.717 13.288 1.872 1.00 83.56 145 ARG A C 1
ATOM 1113 O O . ARG A 1 145 ? 2.419 14.406 2.267 1.00 83.56 145 ARG A O 1
ATOM 1120 N N . SER A 1 146 ? 3.680 13.079 0.979 1.00 85.94 146 SER A N 1
ATOM 1121 C CA . SER A 1 146 ? 4.549 14.137 0.443 1.00 85.94 146 SER A CA 1
ATOM 1122 C C . SER A 1 146 ? 3.752 15.278 -0.190 1.00 85.94 146 SER A C 1
ATOM 1124 O O . SER A 1 146 ? 3.975 16.440 0.137 1.00 85.94 146 SER A O 1
ATOM 1126 N N . ILE A 1 147 ? 2.772 14.963 -1.042 1.00 82.06 147 ILE A N 1
ATOM 1127 C CA . ILE A 1 147 ? 1.928 15.972 -1.700 1.00 82.06 147 ILE A CA 1
ATOM 1128 C C . ILE A 1 147 ? 1.033 16.697 -0.686 1.00 82.06 147 ILE A C 1
ATOM 1130 O O . ILE A 1 147 ? 0.792 17.893 -0.834 1.00 82.06 147 ILE A O 1
ATOM 1134 N N . SER A 1 148 ? 0.587 16.021 0.375 1.00 84.81 148 SER A N 1
ATOM 1135 C CA . SER A 1 148 ? -0.215 16.647 1.438 1.00 84.81 148 SER A CA 1
ATOM 1136 C C . SER A 1 148 ? 0.555 17.737 2.194 1.00 84.81 148 SER A C 1
ATOM 1138 O O . SER A 1 148 ? -0.052 18.683 2.687 1.00 84.81 148 SER A O 1
ATOM 1140 N N . TYR A 1 149 ? 1.888 17.650 2.228 1.00 90.19 149 TYR A N 1
ATOM 1141 C CA . TYR A 1 149 ? 2.765 18.675 2.794 1.00 90.19 149 TYR A CA 1
ATOM 1142 C C . TYR A 1 149 ? 3.218 19.738 1.780 1.00 90.19 149 TYR A C 1
ATOM 1144 O O . TYR A 1 149 ? 3.926 20.662 2.167 1.00 90.19 149 TYR A O 1
ATOM 1152 N N . LEU A 1 150 ? 2.815 19.665 0.504 1.00 90.50 150 LEU A N 1
ATOM 1153 C CA . LEU A 1 150 ? 3.290 20.571 -0.552 1.00 90.50 150 LEU A CA 1
ATOM 1154 C C . LEU A 1 150 ? 3.029 22.048 -0.222 1.00 90.50 150 LEU A C 1
ATOM 1156 O O . LEU A 1 150 ? 3.923 22.880 -0.361 1.00 90.50 150 LEU A O 1
ATOM 1160 N N . SER A 1 151 ? 1.816 22.375 0.235 1.00 90.31 151 SER A N 1
ATOM 1161 C CA . SER A 1 151 ? 1.457 23.751 0.600 1.00 90.31 151 SER A CA 1
ATOM 1162 C C . SER A 1 151 ? 2.191 24.233 1.847 1.00 90.31 151 SER A C 1
ATOM 1164 O O . SER A 1 151 ? 2.613 25.384 1.887 1.00 90.31 151 SER A O 1
ATOM 1166 N N . GLU A 1 152 ? 2.354 23.372 2.853 1.00 93.00 152 GLU A N 1
ATOM 1167 C CA . GLU A 1 152 ? 3.098 23.713 4.067 1.00 93.00 152 GLU A CA 1
ATOM 1168 C C . GLU A 1 152 ? 4.572 23.956 3.733 1.00 93.00 152 GLU A C 1
ATOM 1170 O O . GLU A 1 152 ? 5.103 25.013 4.042 1.00 93.00 152 GLU A O 1
ATOM 1175 N N . TRP A 1 153 ? 5.198 23.045 2.991 1.00 94.81 153 TRP A N 1
ATOM 1176 C CA . TRP A 1 153 ? 6.586 23.162 2.555 1.00 94.81 153 TRP A CA 1
ATOM 1177 C C . TRP A 1 153 ? 6.854 24.423 1.715 1.00 94.81 153 TRP A C 1
ATOM 1179 O O . TRP A 1 153 ? 7.836 25.114 1.971 1.00 94.81 153 TRP A O 1
ATOM 1189 N N . LEU A 1 154 ? 5.989 24.758 0.746 1.00 94.69 154 LEU A N 1
ATOM 1190 C CA . LEU A 1 154 ? 6.200 25.911 -0.144 1.00 94.69 154 LEU A CA 1
ATOM 1191 C C . LEU A 1 154 ? 5.864 27.261 0.492 1.00 94.69 154 LEU A C 1
ATOM 1193 O O . LEU A 1 154 ? 6.502 28.260 0.172 1.00 94.69 154 LEU A O 1
ATOM 1197 N N . LEU A 1 155 ? 4.819 27.319 1.321 1.00 95.38 155 LEU A N 1
ATOM 1198 C CA . LEU A 1 155 ? 4.262 28.595 1.781 1.00 95.38 155 LEU A CA 1
ATOM 1199 C C . LEU A 1 155 ? 4.585 28.895 3.243 1.00 95.38 155 LEU A C 1
ATOM 1201 O O . LEU A 1 155 ? 4.565 30.060 3.635 1.00 95.38 155 LEU A O 1
ATOM 1205 N N . ARG A 1 156 ? 4.786 27.862 4.070 1.00 93.56 156 ARG A N 1
ATOM 1206 C CA . ARG A 1 156 ? 4.920 27.969 5.532 1.00 93.56 156 ARG A CA 1
ATOM 1207 C C . ARG A 1 156 ? 5.830 26.865 6.092 1.00 93.56 156 ARG A C 1
ATOM 1209 O O . ARG A 1 156 ? 5.372 26.088 6.934 1.00 93.56 156 ARG A O 1
ATOM 1216 N N . PRO A 1 157 ? 7.080 26.741 5.614 1.00 92.12 157 PRO A N 1
ATOM 1217 C CA . PRO A 1 157 ? 7.959 25.690 6.100 1.00 92.12 157 PRO A CA 1
ATOM 1218 C C . PRO A 1 157 ? 8.200 25.855 7.607 1.00 92.12 157 PRO A C 1
ATOM 1220 O O . PRO A 1 157 ? 8.284 26.977 8.111 1.00 92.12 157 PRO A O 1
ATOM 1223 N N . ARG A 1 158 ? 8.333 24.727 8.315 1.00 93.12 158 ARG A N 1
ATOM 1224 C CA . ARG A 1 158 ? 8.817 24.653 9.701 1.00 93.12 158 ARG A CA 1
ATOM 1225 C C . ARG A 1 158 ? 10.044 25.549 9.877 1.00 93.12 158 ARG A C 1
ATOM 1227 O O . ARG A 1 158 ? 10.918 25.582 9.012 1.00 93.12 158 ARG A O 1
ATOM 1234 N N . GLU A 1 159 ? 10.117 26.258 10.998 1.00 92.31 159 GLU A N 1
ATOM 1235 C CA . GLU A 1 159 ? 11.245 27.141 11.297 1.00 92.31 159 GLU A CA 1
ATOM 1236 C C . GLU A 1 159 ? 12.574 26.369 11.215 1.00 92.31 159 GLU A C 1
ATOM 1238 O O . GLU A 1 159 ? 12.692 25.260 11.734 1.00 92.31 159 GLU A O 1
ATOM 1243 N N . GLY A 1 160 ? 13.553 26.919 10.490 1.00 86.81 160 GLY A N 1
ATOM 1244 C CA . GLY A 1 160 ? 14.850 26.273 10.254 1.00 86.81 160 GLY A CA 1
ATOM 1245 C C . GLY A 1 160 ? 14.866 25.162 9.191 1.00 86.81 160 GLY A C 1
ATOM 1246 O O . GLY A 1 160 ? 15.936 24.644 8.883 1.00 86.81 160 GLY A O 1
ATOM 1247 N N . SER A 1 161 ? 13.729 24.804 8.584 1.00 88.75 161 SER A N 1
ATOM 1248 C CA . SER A 1 161 ? 13.687 23.797 7.515 1.00 88.75 161 SER A CA 1
ATOM 1249 C C . SER A 1 161 ? 14.249 24.336 6.194 1.00 88.75 161 SER A C 1
ATOM 1251 O O . SER A 1 161 ? 13.686 25.255 5.603 1.00 88.75 161 SER A O 1
ATOM 1253 N N . ASN A 1 162 ? 15.272 23.671 5.653 1.00 88.56 162 ASN A N 1
ATOM 1254 C CA . ASN A 1 162 ? 15.840 23.903 4.316 1.00 88.56 162 ASN A CA 1
ATOM 1255 C C . ASN A 1 162 ? 15.599 22.725 3.345 1.00 88.56 162 ASN A C 1
ATOM 1257 O O . ASN A 1 162 ? 16.319 22.562 2.359 1.00 88.56 162 ASN A O 1
ATOM 1261 N N . ARG A 1 163 ? 14.598 21.880 3.635 1.00 92.31 163 ARG A N 1
ATOM 1262 C CA . ARG A 1 163 ? 14.298 20.656 2.875 1.00 92.31 163 ARG A CA 1
ATOM 1263 C C . ARG A 1 163 ? 14.063 20.979 1.394 1.00 92.31 163 ARG A C 1
ATOM 1265 O O . ARG A 1 163 ? 13.240 21.832 1.066 1.00 92.31 163 ARG A O 1
ATOM 1272 N N . SER A 1 164 ? 14.743 20.263 0.498 1.00 92.44 164 SER A N 1
ATOM 1273 C CA . SER A 1 164 ? 14.736 20.552 -0.946 1.00 92.44 164 SER A CA 1
ATOM 1274 C C . SER A 1 164 ? 13.546 19.971 -1.720 1.00 92.44 164 SER A C 1
ATOM 1276 O O . SER A 1 164 ? 13.389 20.253 -2.906 1.00 92.44 164 SER A O 1
ATOM 1278 N N . SER A 1 165 ? 12.693 19.169 -1.076 1.00 92.06 165 SER A N 1
ATOM 1279 C CA . SER A 1 165 ? 11.477 18.621 -1.680 1.00 92.06 165 SER A CA 1
ATOM 1280 C C . SER A 1 165 ? 10.384 18.385 -0.637 1.00 92.06 165 SER A C 1
ATOM 1282 O O . SER A 1 165 ? 10.660 18.229 0.556 1.00 92.06 165 SER A O 1
ATOM 1284 N N . ALA A 1 166 ? 9.134 18.285 -1.097 1.00 90.38 166 ALA A N 1
ATOM 1285 C CA . ALA A 1 166 ? 7.994 17.973 -0.236 1.00 90.38 166 ALA A CA 1
ATOM 1286 C C . ALA A 1 166 ? 8.110 16.593 0.445 1.00 90.38 166 ALA A C 1
ATOM 1288 O O . ALA A 1 166 ? 7.625 16.428 1.560 1.00 90.38 166 ALA A O 1
ATOM 1289 N N . PHE A 1 167 ? 8.789 15.617 -0.178 1.00 90.81 167 PHE A N 1
ATOM 1290 C CA . PHE A 1 167 ? 9.073 14.312 0.438 1.00 90.81 167 PHE A CA 1
ATOM 1291 C C . PHE A 1 167 ? 10.003 14.458 1.644 1.00 90.81 167 PHE A C 1
ATOM 1293 O O . PHE A 1 167 ? 9.654 14.047 2.751 1.00 90.81 167 PHE A O 1
ATOM 1300 N N . LYS A 1 168 ? 11.151 15.118 1.441 1.00 93.81 168 LYS A N 1
ATOM 1301 C CA . LYS A 1 168 ? 12.147 15.381 2.491 1.00 93.81 168 LYS A CA 1
ATOM 1302 C C . LYS A 1 168 ? 11.538 16.147 3.656 1.00 93.81 168 LYS A C 1
ATOM 1304 O O . LYS A 1 168 ? 11.803 15.849 4.815 1.00 93.81 168 LYS A O 1
ATOM 1309 N N . TYR A 1 169 ? 10.650 17.087 3.340 1.00 94.19 169 TYR A N 1
ATOM 1310 C CA . TYR A 1 169 ? 9.850 17.779 4.335 1.00 94.19 169 TYR A CA 1
ATOM 1311 C C . TYR A 1 169 ? 8.902 16.824 5.076 1.00 94.19 169 TYR A C 1
ATOM 1313 O O . TYR A 1 169 ? 8.987 16.707 6.294 1.00 94.19 169 TYR A O 1
ATOM 1321 N N . ALA A 1 170 ? 8.034 16.094 4.375 1.00 92.25 170 ALA A N 1
ATOM 1322 C CA . ALA A 1 170 ? 7.010 15.232 4.976 1.00 92.25 170 ALA A CA 1
ATOM 1323 C C . ALA A 1 170 ? 7.558 14.113 5.882 1.00 92.25 170 ALA A C 1
ATOM 1325 O O . ALA A 1 170 ? 6.909 13.745 6.868 1.00 92.25 170 ALA A O 1
ATOM 1326 N N . TYR A 1 171 ? 8.726 13.573 5.533 1.00 90.75 171 TYR A N 1
ATOM 1327 C CA . TYR A 1 171 ? 9.401 12.483 6.246 1.00 90.75 171 TYR A CA 1
ATOM 1328 C C . TYR A 1 171 ? 10.537 12.951 7.154 1.00 90.75 171 TYR A C 1
ATOM 1330 O O . TYR A 1 171 ? 11.156 12.124 7.815 1.00 90.75 171 TYR A O 1
ATOM 1338 N N . ASP A 1 172 ? 10.778 14.262 7.199 1.00 92.00 172 ASP A N 1
ATOM 1339 C CA . ASP A 1 172 ? 11.827 14.894 7.994 1.00 92.00 172 ASP A CA 1
ATOM 1340 C C . ASP A 1 172 ? 13.206 14.240 7.809 1.00 92.00 172 ASP A C 1
ATOM 1342 O O . ASP A 1 172 ? 13.882 13.846 8.755 1.00 92.00 172 ASP A O 1
ATOM 1346 N N . THR A 1 173 ? 13.609 14.104 6.548 1.00 91.62 173 THR A N 1
ATOM 1347 C CA . THR A 1 173 ? 14.847 13.435 6.135 1.00 91.62 173 THR A CA 1
ATOM 1348 C C . THR A 1 173 ? 15.605 14.274 5.110 1.00 91.62 173 THR A C 1
ATOM 1350 O O . THR A 1 173 ? 15.001 15.045 4.363 1.00 91.62 173 THR A O 1
ATOM 1353 N N . ASP A 1 174 ? 16.927 14.113 5.057 1.00 91.69 174 ASP A N 1
ATOM 1354 C CA . ASP A 1 174 ? 17.782 14.693 4.009 1.00 91.69 174 ASP A CA 1
ATOM 1355 C C . ASP A 1 174 ? 18.008 13.748 2.823 1.00 91.69 174 ASP A C 1
ATOM 1357 O O . ASP A 1 174 ? 18.490 14.170 1.768 1.00 91.69 174 ASP A O 1
ATOM 1361 N N . GLU A 1 175 ? 17.608 12.488 2.960 1.00 93.12 175 GLU A N 1
ATOM 1362 C CA . GLU A 1 175 ? 17.735 11.467 1.923 1.00 93.12 175 GLU A CA 1
ATOM 1363 C C . GLU A 1 175 ? 16.698 11.625 0.814 1.00 93.12 175 GLU A C 1
ATOM 1365 O O . GLU A 1 175 ? 15.573 12.090 1.026 1.00 93.12 175 GLU A O 1
ATOM 1370 N N . ASP A 1 176 ? 17.066 11.193 -0.389 1.00 87.94 176 ASP A N 1
ATOM 1371 C CA . ASP A 1 176 ? 16.101 11.021 -1.469 1.00 87.94 176 ASP A CA 1
ATOM 1372 C C . ASP A 1 176 ? 15.220 9.786 -1.219 1.00 87.94 176 ASP A C 1
ATOM 1374 O O . ASP A 1 176 ? 15.591 8.864 -0.495 1.00 87.94 176 ASP A O 1
ATOM 1378 N N . MET A 1 177 ? 14.037 9.746 -1.838 1.00 84.50 177 MET A N 1
ATOM 1379 C CA . MET A 1 177 ? 13.011 8.729 -1.557 1.00 84.50 177 MET A CA 1
ATOM 1380 C C . MET A 1 177 ? 13.524 7.286 -1.641 1.00 84.50 177 MET A C 1
ATOM 1382 O O . MET A 1 177 ? 13.214 6.484 -0.766 1.00 84.50 177 MET A O 1
ATOM 1386 N N . TYR A 1 178 ? 14.315 6.950 -2.664 1.00 82.75 178 TYR A N 1
ATOM 1387 C CA . TYR A 1 178 ? 14.846 5.593 -2.820 1.00 82.75 178 TYR A CA 1
ATOM 1388 C C . TYR A 1 178 ? 15.880 5.240 -1.746 1.00 82.75 178 TYR A C 1
ATOM 1390 O O . TYR A 1 178 ? 15.829 4.139 -1.214 1.00 82.75 178 TYR A O 1
ATOM 1398 N N . GLN A 1 179 ? 16.748 6.182 -1.367 1.00 88.12 179 GLN A N 1
ATOM 1399 C CA . GLN A 1 179 ? 17.703 5.985 -0.268 1.00 88.12 179 GLN A CA 1
ATOM 1400 C C . GLN A 1 179 ? 16.967 5.766 1.058 1.00 88.12 179 GLN A C 1
ATOM 1402 O O . GLN A 1 179 ? 17.302 4.866 1.820 1.00 88.12 179 GLN A O 1
ATOM 1407 N N . TRP A 1 180 ? 15.906 6.542 1.292 1.00 89.00 180 TRP A N 1
ATOM 1408 C CA . TRP A 1 180 ? 15.054 6.369 2.461 1.00 89.00 180 TRP A CA 1
ATOM 1409 C C . TRP A 1 180 ? 14.348 5.005 2.463 1.00 89.00 180 TRP A C 1
ATOM 1411 O O . TRP A 1 180 ? 14.290 4.349 3.501 1.00 89.00 180 TRP A O 1
ATOM 1421 N N . LEU A 1 181 ? 13.846 4.536 1.315 1.00 83.94 181 LEU A N 1
ATOM 1422 C CA . LEU A 1 181 ? 13.229 3.207 1.186 1.00 83.94 181 LEU A CA 1
ATOM 1423 C C . LEU A 1 181 ? 14.225 2.057 1.409 1.00 83.94 181 LEU A C 1
ATOM 1425 O O . LEU A 1 181 ? 13.826 1.006 1.901 1.00 83.94 181 LEU A O 1
ATOM 1429 N N . GLU A 1 182 ? 15.501 2.252 1.075 1.00 85.88 182 GLU A N 1
ATOM 1430 C CA . GLU A 1 182 ? 16.578 1.264 1.254 1.00 85.88 182 GLU A CA 1
ATOM 1431 C C . GLU A 1 182 ? 16.992 1.054 2.717 1.00 85.88 182 GLU A C 1
ATOM 1433 O O . GLU A 1 182 ? 17.720 0.107 3.023 1.00 85.88 182 GLU A O 1
ATOM 1438 N N . ARG A 1 183 ? 16.513 1.890 3.644 1.00 87.38 183 ARG A N 1
ATOM 1439 C CA . ARG A 1 183 ? 16.778 1.699 5.070 1.00 87.38 183 ARG A CA 1
ATOM 1440 C C . ARG A 1 183 ? 16.204 0.361 5.572 1.00 87.38 183 ARG A C 1
ATOM 1442 O O . ARG A 1 183 ? 15.090 -0.002 5.182 1.00 87.38 183 ARG A O 1
ATOM 1449 N N . PRO A 1 184 ? 16.889 -0.359 6.483 1.00 85.25 184 PRO A N 1
ATOM 1450 C CA . PRO A 1 184 ? 16.418 -1.651 6.992 1.00 85.25 184 PRO A CA 1
ATOM 1451 C C . PRO A 1 184 ? 14.994 -1.618 7.566 1.00 85.25 184 PRO A C 1
ATOM 1453 O O . PRO A 1 184 ? 14.210 -2.540 7.328 1.00 85.25 184 PRO A O 1
ATOM 1456 N N . GLU A 1 185 ? 14.625 -0.537 8.258 1.00 82.19 185 GLU A N 1
ATOM 1457 C CA . GLU A 1 185 ? 13.281 -0.333 8.809 1.00 82.19 185 GLU A CA 1
ATOM 1458 C C . GLU A 1 185 ? 12.182 -0.202 7.739 1.00 82.19 185 GLU A C 1
ATOM 1460 O O . GLU A 1 185 ? 11.010 -0.450 8.023 1.00 82.19 185 GLU A O 1
ATOM 1465 N N . ASN A 1 186 ? 12.553 0.141 6.503 1.00 83.75 186 ASN A N 1
ATOM 1466 C CA . ASN A 1 186 ? 11.652 0.314 5.367 1.00 83.75 186 ASN A CA 1
ATOM 1467 C C . ASN A 1 186 ? 11.677 -0.874 4.395 1.00 83.75 186 ASN A C 1
ATOM 1469 O O . ASN A 1 186 ? 10.960 -0.851 3.398 1.00 83.75 186 ASN A O 1
ATOM 1473 N N . SER A 1 187 ? 12.423 -1.941 4.696 1.00 78.12 187 SER A N 1
ATOM 1474 C CA . SER A 1 187 ? 12.577 -3.128 3.837 1.00 78.12 187 SER A CA 1
ATOM 1475 C C . SER A 1 187 ? 11.249 -3.716 3.333 1.00 78.12 187 SER A C 1
ATOM 1477 O O . SER A 1 187 ? 11.108 -3.995 2.144 1.00 78.12 187 SER A O 1
ATOM 1479 N N . LEU A 1 188 ? 10.228 -3.829 4.191 1.00 75.69 188 LEU A N 1
ATOM 1480 C CA . LEU A 1 188 ? 8.888 -4.284 3.783 1.00 75.69 188 LEU A CA 1
ATOM 1481 C C . LEU A 1 188 ? 8.208 -3.330 2.790 1.00 75.69 188 LEU A C 1
ATOM 1483 O O . LEU A 1 188 ? 7.491 -3.772 1.894 1.00 75.69 188 LEU A O 1
ATOM 1487 N N . ARG A 1 189 ? 8.423 -2.023 2.949 1.00 77.38 189 ARG A N 1
ATOM 1488 C CA . ARG A 1 189 ? 7.867 -0.978 2.082 1.00 77.38 189 ARG A CA 1
ATOM 1489 C C . ARG A 1 189 ? 8.597 -0.946 0.742 1.00 77.38 189 ARG A C 1
ATOM 1491 O O . ARG A 1 189 ? 7.953 -0.850 -0.295 1.00 77.38 189 ARG A O 1
ATOM 1498 N N . LEU A 1 190 ? 9.911 -1.155 0.742 1.00 75.88 190 LEU A N 1
ATOM 1499 C CA . LEU A 1 190 ? 10.696 -1.351 -0.475 1.00 75.88 190 LEU A CA 1
ATOM 1500 C C . LEU A 1 190 ? 10.245 -2.596 -1.258 1.00 75.88 190 LEU A C 1
ATOM 1502 O O . LEU A 1 190 ? 10.019 -2.511 -2.465 1.00 75.88 190 LEU A O 1
ATOM 1506 N N . LEU A 1 191 ? 10.036 -3.730 -0.577 1.00 73.56 191 LEU A N 1
ATOM 1507 C CA . LEU A 1 191 ? 9.482 -4.944 -1.192 1.00 73.56 191 LEU A CA 1
ATOM 1508 C C . LEU A 1 191 ? 8.101 -4.683 -1.805 1.00 73.56 191 LEU A C 1
ATOM 1510 O O . LEU A 1 191 ? 7.823 -5.093 -2.932 1.00 73.56 191 LEU A O 1
ATOM 1514 N N . GLN A 1 192 ? 7.245 -3.963 -1.083 1.00 72.94 192 GLN A N 1
ATOM 1515 C CA . GLN A 1 192 ? 5.919 -3.572 -1.547 1.00 72.94 192 GLN A CA 1
ATOM 1516 C C . GLN A 1 192 ? 5.986 -2.677 -2.795 1.00 72.94 192 GLN A C 1
ATOM 1518 O O . GLN A 1 192 ? 5.247 -2.930 -3.744 1.00 72.94 192 GLN A O 1
ATOM 1523 N N . VAL A 1 193 ? 6.904 -1.702 -2.843 1.00 71.94 193 VAL A N 1
ATOM 1524 C CA . VAL A 1 193 ? 7.183 -0.875 -4.034 1.00 71.94 193 VAL A CA 1
ATOM 1525 C C . VAL A 1 193 ? 7.593 -1.743 -5.222 1.00 71.94 193 VAL A C 1
ATOM 1527 O O . VAL A 1 193 ? 6.978 -1.637 -6.281 1.00 71.94 193 VAL A O 1
ATOM 1530 N N . GLY A 1 194 ? 8.545 -2.664 -5.049 1.00 67.94 194 GLY A N 1
ATOM 1531 C CA . GLY A 1 194 ? 8.977 -3.559 -6.131 1.00 67.94 194 GLY A CA 1
ATOM 1532 C C . GLY A 1 194 ? 7.852 -4.459 -6.666 1.00 67.94 194 GLY A C 1
ATOM 1533 O O . GLY A 1 194 ? 7.663 -4.600 -7.880 1.00 67.94 194 GLY A O 1
ATOM 1534 N N . ARG A 1 195 ? 7.038 -5.032 -5.768 1.00 71.06 195 ARG A N 1
ATOM 1535 C CA . ARG A 1 195 ? 5.866 -5.848 -6.138 1.00 71.06 195 ARG A CA 1
ATOM 1536 C C . ARG A 1 195 ? 4.774 -5.002 -6.808 1.00 71.06 195 ARG A C 1
ATOM 1538 O O . ARG A 1 195 ? 4.176 -5.449 -7.787 1.00 71.06 195 ARG A O 1
ATOM 1545 N N . GLY A 1 196 ? 4.564 -3.770 -6.345 1.00 64.75 196 GLY A N 1
ATOM 1546 C CA . GLY A 1 196 ? 3.642 -2.802 -6.941 1.00 64.75 196 GLY A CA 1
ATOM 1547 C C . GLY A 1 196 ? 4.045 -2.398 -8.359 1.00 64.75 196 GLY A C 1
ATOM 1548 O O . GLY A 1 196 ? 3.210 -2.421 -9.258 1.00 64.75 196 GLY A O 1
ATOM 1549 N N . MET A 1 197 ? 5.332 -2.134 -8.599 1.00 64.56 197 MET A N 1
ATOM 1550 C CA . MET A 1 197 ? 5.861 -1.826 -9.935 1.00 64.56 197 MET A CA 1
ATOM 1551 C C . MET A 1 197 ? 5.697 -3.005 -10.906 1.00 64.56 197 MET A C 1
ATOM 1553 O O . MET A 1 197 ? 5.277 -2.817 -12.048 1.00 64.56 197 MET A O 1
ATOM 1557 N N . THR A 1 198 ? 5.928 -4.235 -10.435 1.00 59.69 198 THR A N 1
ATOM 1558 C CA . THR A 1 198 ? 5.677 -5.453 -11.228 1.00 59.69 198 THR A CA 1
ATOM 1559 C C . THR A 1 198 ? 4.210 -5.550 -11.648 1.00 59.69 198 THR A C 1
ATOM 1561 O O . THR A 1 198 ? 3.900 -5.854 -12.799 1.00 59.69 198 THR A O 1
ATOM 1564 N N . ALA A 1 199 ? 3.290 -5.260 -10.734 1.00 56.72 199 ALA A N 1
ATOM 1565 C CA . ALA A 1 199 ? 1.861 -5.338 -10.989 1.00 56.72 199 ALA A CA 1
ATOM 1566 C C . ALA A 1 199 ? 1.333 -4.156 -11.833 1.00 56.72 199 ALA A C 1
ATOM 1568 O O . ALA A 1 199 ? 0.436 -4.349 -12.652 1.00 56.72 199 ALA A O 1
ATOM 1569 N N . GLY A 1 200 ? 1.928 -2.962 -11.726 1.00 54.94 200 GLY A N 1
ATOM 1570 C CA . GLY A 1 200 ? 1.652 -1.823 -12.612 1.00 54.94 200 GLY A CA 1
ATOM 1571 C C . GLY A 1 200 ? 1.884 -2.156 -14.090 1.00 54.94 200 GLY A C 1
ATOM 1572 O O . GLY A 1 200 ? 1.071 -1.788 -14.936 1.00 54.94 200 GLY A O 1
ATOM 1573 N N . SER A 1 201 ? 2.893 -2.985 -14.389 1.00 51.72 201 SER A N 1
ATOM 1574 C CA . SER A 1 201 ? 3.116 -3.485 -15.753 1.00 51.72 201 SER A CA 1
ATOM 1575 C C . SER A 1 201 ? 1.900 -4.270 -16.296 1.00 51.72 201 SER A C 1
ATOM 1577 O O . SER A 1 201 ? 1.543 -4.148 -17.471 1.00 51.72 201 SER A O 1
ATOM 1579 N N . ILE A 1 202 ? 1.154 -4.982 -15.447 1.00 47.62 202 ILE A N 1
ATOM 1580 C CA . ILE A 1 202 ? -0.076 -5.694 -15.841 1.00 47.62 202 ILE A CA 1
ATOM 1581 C C . ILE A 1 202 ? -1.190 -4.707 -16.232 1.00 47.62 202 ILE A C 1
ATOM 1583 O O . ILE A 1 202 ? -1.906 -4.947 -17.209 1.00 47.62 202 ILE A O 1
ATOM 1587 N N . VAL A 1 203 ? -1.306 -3.579 -15.518 1.00 45.62 203 VAL A N 1
ATOM 1588 C CA . VAL A 1 203 ? -2.309 -2.523 -15.768 1.00 45.62 203 VAL A CA 1
ATOM 1589 C C . VAL A 1 203 ? -2.039 -1.778 -17.078 1.00 45.62 203 VAL A C 1
ATOM 1591 O O . VAL A 1 203 ? -2.985 -1.493 -17.813 1.00 45.62 203 VAL A O 1
ATOM 1594 N N . ASP A 1 204 ? -0.770 -1.579 -17.440 1.00 44.53 204 ASP A N 1
ATOM 1595 C CA . ASP A 1 204 ? -0.355 -1.021 -18.740 1.00 44.53 204 ASP A CA 1
ATOM 1596 C C . ASP A 1 204 ? -0.552 -2.009 -19.913 1.00 44.53 204 ASP A C 1
ATOM 1598 O O . ASP A 1 204 ? -0.137 -1.776 -21.051 1.00 44.53 204 ASP A O 1
ATOM 1602 N N . GLY A 1 205 ? -1.213 -3.144 -19.658 1.00 40.28 205 GLY A N 1
ATOM 1603 C CA . GLY A 1 205 ? -1.508 -4.162 -20.654 1.00 40.28 205 GLY A CA 1
ATOM 1604 C C . GLY A 1 205 ? -0.322 -5.074 -20.953 1.00 40.28 205 GLY A C 1
ATOM 1605 O O . GLY A 1 205 ? -0.333 -5.732 -21.998 1.00 40.28 205 GLY A O 1
ATOM 1606 N N . SER A 1 206 ? 0.692 -5.134 -20.077 1.00 39.41 206 SER A N 1
ATOM 1607 C CA . SER A 1 206 ? 1.768 -6.135 -20.099 1.00 39.41 206 SER A CA 1
ATOM 1608 C C . SER A 1 206 ? 1.507 -7.282 -19.131 1.00 39.41 206 SER A C 1
ATOM 1610 O O . SER A 1 206 ? 1.963 -7.316 -18.001 1.00 39.41 206 SER A O 1
ATOM 1612 N N . THR A 1 207 ? 0.724 -8.256 -19.595 1.00 39.81 207 THR A N 1
ATOM 1613 C CA . THR A 1 207 ? 0.449 -9.493 -18.855 1.00 39.81 207 THR A CA 1
ATOM 1614 C C . THR A 1 207 ? 1.716 -10.342 -18.702 1.00 39.81 207 THR A C 1
ATOM 1616 O O . THR A 1 207 ? 2.346 -10.678 -19.710 1.00 39.81 207 THR A O 1
ATOM 1619 N N . ASN A 1 208 ? 2.032 -10.734 -17.464 1.00 33.09 208 ASN A N 1
ATOM 1620 C CA . ASN A 1 208 ? 3.008 -11.775 -17.124 1.00 33.09 208 ASN A CA 1
ATOM 1621 C C . ASN A 1 208 ? 2.451 -13.182 -17.416 1.00 33.09 208 ASN A C 1
ATOM 1623 O O . ASN A 1 208 ? 1.249 -13.412 -17.325 1.00 33.09 208 ASN A O 1
ATOM 1627 N N . VAL A 1 209 ? 3.335 -14.140 -17.723 1.00 34.41 209 VAL A N 1
ATOM 1628 C CA . VAL A 1 209 ? 2.990 -15.561 -17.970 1.00 34.41 209 VAL A CA 1
ATOM 1629 C C . VAL A 1 209 ? 2.741 -16.344 -16.667 1.00 34.41 209 VAL A C 1
ATOM 1631 O O . VAL A 1 209 ? 2.116 -17.398 -16.700 1.00 34.41 209 VAL A O 1
ATOM 1634 N N . ALA A 1 210 ? 3.152 -15.820 -15.507 1.00 34.38 210 ALA A N 1
ATOM 1635 C CA . ALA A 1 210 ? 2.902 -16.455 -14.207 1.00 34.38 210 ALA A CA 1
ATOM 1636 C C . ALA A 1 210 ? 1.459 -16.275 -13.686 1.00 34.38 210 ALA A C 1
ATOM 1638 O O . ALA A 1 210 ? 1.112 -16.799 -12.630 1.00 34.38 210 ALA A O 1
ATOM 1639 N N . ASP A 1 211 ? 0.610 -15.541 -14.409 1.00 35.47 211 ASP A N 1
ATOM 1640 C CA . ASP A 1 211 ? -0.747 -15.249 -13.966 1.00 35.47 211 ASP A CA 1
ATOM 1641 C C . ASP A 1 211 ? -1.737 -16.354 -14.378 1.00 35.47 211 ASP A C 1
ATOM 1643 O O . ASP A 1 211 ? -2.194 -16.431 -15.520 1.00 35.47 211 ASP A O 1
ATOM 1647 N N . SER A 1 212 ? -2.092 -17.210 -13.419 1.00 31.12 212 SER A N 1
ATOM 1648 C CA . SER A 1 212 ? -3.209 -18.159 -13.528 1.00 31.12 212 SER A CA 1
ATOM 1649 C C . SER A 1 212 ? -4.560 -17.544 -13.120 1.00 31.12 212 SER A C 1
ATOM 1651 O O . SER A 1 212 ? -5.582 -18.228 -13.182 1.00 31.12 212 SER A O 1
ATOM 1653 N N . SER A 1 213 ? -4.611 -16.257 -12.739 1.00 36.28 213 SER A N 1
ATOM 1654 C CA . SER A 1 213 ? -5.810 -15.626 -12.162 1.00 36.28 213 SER A CA 1
ATOM 1655 C C . SER A 1 213 ? -6.858 -15.168 -13.187 1.00 36.28 213 SER A C 1
ATOM 1657 O O . SER A 1 213 ? -7.977 -14.815 -12.813 1.00 36.28 213 SER A O 1
ATOM 1659 N N . GLY A 1 214 ? -6.553 -15.210 -14.490 1.00 27.83 214 GLY A N 1
ATOM 1660 C CA . GLY A 1 214 ? -7.543 -15.009 -15.556 1.00 27.83 214 GLY A CA 1
ATOM 1661 C C . GLY A 1 214 ? -8.137 -13.594 -15.661 1.00 27.83 214 GLY A C 1
ATOM 1662 O O . GLY A 1 214 ? -9.099 -13.397 -16.414 1.00 27.83 214 GLY A O 1
ATOM 1663 N N . ILE A 1 215 ? -7.584 -12.597 -14.961 1.00 33.41 215 ILE A N 1
ATOM 1664 C CA . ILE A 1 215 ? -8.069 -11.211 -15.004 1.00 33.41 215 ILE A CA 1
ATOM 1665 C C . ILE A 1 215 ? -7.557 -10.525 -16.281 1.00 33.41 215 ILE A C 1
ATOM 1667 O O . ILE A 1 215 ? -6.440 -10.025 -16.361 1.00 33.41 215 ILE A O 1
ATOM 1671 N N . ARG A 1 216 ? -8.402 -10.489 -17.319 1.00 32.44 216 ARG A N 1
ATOM 1672 C CA . ARG A 1 216 ? -8.149 -9.739 -18.561 1.00 32.44 216 ARG A CA 1
ATOM 1673 C C . ARG A 1 216 ? -8.624 -8.291 -18.433 1.00 32.44 216 ARG A C 1
ATOM 1675 O O . ARG A 1 216 ? -9.829 -8.036 -18.408 1.00 32.44 216 ARG A O 1
ATOM 1682 N N . PHE A 1 217 ? -7.692 -7.339 -18.451 1.00 35.50 217 PHE A N 1
ATOM 1683 C CA . PHE A 1 217 ? -7.999 -5.923 -18.665 1.00 35.50 217 PHE A CA 1
ATOM 1684 C C . PHE A 1 217 ? -8.385 -5.706 -20.134 1.00 35.50 217 PHE A C 1
ATOM 1686 O O . PHE A 1 217 ? -7.535 -5.564 -21.011 1.00 35.50 217 PHE A O 1
ATOM 1693 N N . TYR A 1 218 ? -9.684 -5.719 -20.436 1.00 28.91 218 TYR A N 1
ATOM 1694 C CA . TYR A 1 218 ? -10.163 -5.326 -21.759 1.00 28.91 218 TYR A CA 1
ATOM 1695 C C . TYR A 1 218 ? -10.115 -3.803 -21.883 1.00 28.91 218 TYR A C 1
ATOM 1697 O O . TYR A 1 218 ? -10.967 -3.104 -21.334 1.00 28.91 218 TYR A O 1
ATOM 1705 N N . HIS A 1 219 ? -9.168 -3.283 -22.664 1.00 34.66 219 HIS A N 1
ATOM 1706 C CA . HIS A 1 219 ? -9.310 -1.951 -23.239 1.00 34.66 219 HIS A CA 1
ATOM 1707 C C . HIS A 1 219 ? -10.379 -2.020 -24.341 1.00 34.66 219 HIS A C 1
ATOM 1709 O O . HIS A 1 219 ? -10.089 -2.335 -25.493 1.00 34.66 219 HIS A O 1
ATOM 1715 N N . THR A 1 220 ? -11.646 -1.793 -23.991 1.00 27.81 220 THR A N 1
ATOM 1716 C CA . THR A 1 220 ? -12.682 -1.510 -24.995 1.00 27.81 220 THR A CA 1
ATOM 1717 C C . THR A 1 220 ? -12.637 -0.023 -25.338 1.00 27.81 220 THR A C 1
ATOM 1719 O O . THR A 1 220 ? -12.838 0.787 -24.430 1.00 27.81 220 THR A O 1
ATOM 1722 N N . PRO A 1 221 ? -12.420 0.365 -26.608 1.00 27.38 221 PRO A N 1
ATOM 1723 C CA . PRO A 1 221 ? -12.451 1.767 -26.990 1.00 27.38 221 PRO A CA 1
ATOM 1724 C C . PRO A 1 221 ? -13.884 2.289 -26.835 1.00 27.38 221 PRO A C 1
ATOM 1726 O O . PRO A 1 221 ? -14.797 1.886 -27.557 1.00 27.38 221 PRO A O 1
ATOM 1729 N N . SER A 1 222 ? -14.100 3.178 -25.867 1.00 31.73 222 SER A N 1
ATOM 1730 C CA . SER A 1 222 ? -15.314 3.990 -25.803 1.00 31.73 222 SER A CA 1
ATOM 1731 C C . SER A 1 222 ? -15.206 5.114 -26.833 1.00 31.73 222 SER A C 1
ATOM 1733 O O . SER A 1 222 ? -14.188 5.800 -26.911 1.00 31.73 222 SER A O 1
ATOM 1735 N N . ARG A 1 223 ? -16.280 5.348 -27.598 1.00 30.17 223 ARG A N 1
ATOM 1736 C CA . ARG A 1 223 ? -16.392 6.421 -28.607 1.00 30.17 223 ARG A CA 1
ATOM 1737 C C . ARG A 1 223 ? -16.216 7.848 -28.049 1.00 30.17 223 ARG A C 1
ATOM 1739 O O . ARG A 1 223 ? -16.246 8.785 -28.840 1.00 30.17 223 ARG A O 1
ATOM 1746 N N . SER A 1 224 ? -16.056 8.050 -26.735 1.00 33.12 224 SER A N 1
ATOM 1747 C CA . SER A 1 224 ? -16.105 9.385 -26.114 1.00 33.12 224 SER A CA 1
ATOM 1748 C C . SER A 1 224 ? -14.838 9.858 -25.387 1.00 33.12 224 SER A C 1
ATOM 1750 O O . SER A 1 224 ? -14.911 10.865 -24.685 1.00 33.12 224 SER A O 1
ATOM 1752 N N . THR A 1 225 ? -13.684 9.193 -25.505 1.00 35.09 225 THR A N 1
ATOM 1753 C CA . THR A 1 225 ? -12.488 9.565 -24.717 1.00 35.09 225 THR A CA 1
ATOM 1754 C C . THR A 1 225 ? -11.318 9.997 -25.602 1.00 35.09 225 THR A C 1
ATOM 1756 O O . THR A 1 225 ? -10.668 9.182 -26.243 1.00 35.09 225 THR A O 1
ATOM 1759 N N . ARG A 1 226 ? -11.019 11.305 -25.603 1.00 30.92 226 ARG A N 1
ATOM 1760 C CA . ARG A 1 226 ? -9.740 11.876 -26.060 1.00 30.92 226 ARG A CA 1
ATOM 1761 C C . ARG A 1 226 ? -8.706 11.794 -24.929 1.00 30.92 226 ARG A C 1
ATOM 1763 O O . ARG A 1 226 ? -8.291 12.814 -24.394 1.00 30.92 226 ARG A O 1
ATOM 1770 N N . LEU A 1 227 ? -8.327 10.583 -24.533 1.00 34.38 227 LEU A N 1
ATOM 1771 C CA . LEU A 1 227 ? -6.985 10.362 -23.986 1.00 34.38 227 LEU A CA 1
ATOM 1772 C C . LEU A 1 227 ? -6.099 10.009 -25.187 1.00 34.38 227 LEU A C 1
ATOM 1774 O O . LEU A 1 227 ? -6.590 9.303 -26.073 1.00 34.38 227 LEU A O 1
ATOM 1778 N N . PRO A 1 228 ? -4.860 10.523 -25.297 1.00 29.39 228 PRO A N 1
ATOM 1779 C CA . PRO A 1 228 ? -3.997 10.144 -26.405 1.00 29.39 228 PRO A CA 1
ATOM 1780 C C . PRO A 1 228 ? -3.853 8.622 -26.389 1.00 29.39 228 PRO A C 1
ATOM 1782 O O . PRO A 1 228 ? -3.468 8.039 -25.377 1.00 29.39 228 PRO A O 1
ATOM 1785 N N . PHE A 1 229 ? -4.236 7.983 -27.493 1.00 39.00 229 PHE A N 1
ATOM 1786 C CA . PHE A 1 229 ? -3.966 6.573 -27.721 1.00 39.00 229 PHE A CA 1
ATOM 1787 C C . PHE A 1 229 ? -2.452 6.389 -27.625 1.00 39.00 229 PHE A C 1
ATOM 1789 O O . PHE A 1 229 ? -1.722 6.856 -28.498 1.00 39.00 229 PHE A O 1
ATOM 1796 N N . VAL A 1 230 ? -1.984 5.775 -26.541 1.00 37.78 230 VAL A N 1
ATOM 1797 C CA . VAL A 1 230 ? -0.602 5.319 -26.435 1.00 37.78 230 VAL A CA 1
ATOM 1798 C C . VAL A 1 230 ? -0.575 3.965 -27.137 1.00 37.78 230 VAL A C 1
ATOM 1800 O O . VAL A 1 230 ? -1.198 3.024 -26.637 1.00 37.78 230 VAL A O 1
ATOM 1803 N N . PRO A 1 231 ? 0.050 3.847 -28.323 1.00 43.44 231 PRO A N 1
ATOM 1804 C CA . PRO A 1 231 ? 0.151 2.559 -28.981 1.00 43.44 231 PRO A CA 1
ATOM 1805 C C . PRO A 1 231 ? 0.867 1.576 -28.044 1.00 43.44 231 PRO A C 1
ATOM 1807 O O . PRO A 1 231 ? 1.816 1.973 -27.362 1.00 43.44 231 PRO A O 1
ATOM 1810 N N . PRO A 1 232 ? 0.439 0.300 -27.988 1.00 57.44 232 PRO A N 1
ATOM 1811 C CA . PRO A 1 232 ? 1.164 -0.710 -27.224 1.00 57.44 232 PRO A CA 1
ATOM 1812 C C . PRO A 1 232 ? 2.634 -0.692 -27.653 1.00 57.44 232 PRO A C 1
ATOM 1814 O O . PRO A 1 232 ? 2.909 -0.534 -28.837 1.00 57.44 232 PRO A O 1
ATOM 1817 N N . LEU A 1 233 ? 3.576 -0.866 -26.722 1.00 62.56 233 LEU A N 1
ATOM 1818 C CA . LEU A 1 233 ? 5.016 -0.652 -26.961 1.00 62.56 233 LEU A CA 1
ATOM 1819 C C . LEU A 1 233 ? 5.576 -1.403 -28.192 1.00 62.56 233 LEU A C 1
ATOM 1821 O O . LEU A 1 233 ? 6.468 -0.913 -28.880 1.00 62.56 233 LEU A O 1
ATOM 1825 N N . ARG A 1 234 ? 4.983 -2.553 -28.542 1.00 63.16 234 ARG A N 1
ATOM 1826 C CA . ARG A 1 234 ? 5.265 -3.306 -29.782 1.00 63.16 234 ARG A CA 1
ATOM 1827 C C . ARG A 1 234 ? 5.025 -2.510 -31.074 1.00 63.16 234 ARG A C 1
ATOM 1829 O O . ARG A 1 234 ? 5.660 -2.778 -32.078 1.00 63.16 234 ARG A O 1
ATOM 1836 N N . ALA A 1 235 ? 4.101 -1.559 -31.056 1.00 66.94 235 ALA A N 1
ATOM 1837 C CA . ALA A 1 235 ? 3.750 -0.685 -32.172 1.00 66.94 235 ALA A CA 1
ATOM 1838 C C . ALA A 1 235 ? 4.338 0.731 -32.032 1.00 66.94 235 ALA A C 1
ATOM 1840 O O . ALA A 1 235 ? 4.162 1.553 -32.926 1.00 66.94 235 ALA A O 1
ATOM 1841 N N . ALA A 1 236 ? 5.014 1.033 -30.918 1.00 68.31 236 ALA A N 1
ATOM 1842 C CA . ALA A 1 236 ? 5.600 2.350 -30.668 1.00 68.31 236 ALA A CA 1
ATOM 1843 C C . ALA A 1 236 ? 6.952 2.554 -31.378 1.00 68.31 236 ALA A C 1
ATOM 1845 O O . ALA A 1 236 ? 7.401 3.688 -31.524 1.00 68.31 236 ALA A O 1
ATOM 1846 N N . PHE A 1 237 ? 7.592 1.472 -31.828 1.00 80.94 237 PHE A N 1
ATOM 1847 C CA . PHE A 1 237 ? 8.884 1.487 -32.510 1.00 80.94 237 PHE A CA 1
ATOM 1848 C C . PHE A 1 237 ? 8.911 0.413 -33.615 1.00 80.94 237 PHE A C 1
ATOM 1850 O O . PHE A 1 237 ? 8.322 -0.653 -33.423 1.00 80.94 237 PHE A O 1
ATOM 1857 N N . PRO A 1 238 ? 9.562 0.645 -34.772 1.00 86.56 238 PRO A N 1
ATOM 1858 C CA . PRO A 1 238 ? 9.683 -0.352 -35.836 1.00 86.56 238 PRO A CA 1
ATOM 1859 C C . PRO A 1 238 ? 10.728 -1.426 -35.480 1.00 86.56 238 PRO A C 1
ATOM 1861 O O . PRO A 1 238 ? 11.812 -1.481 -36.051 1.00 86.56 238 PRO A O 1
ATOM 1864 N N . TRP A 1 239 ? 10.416 -2.304 -34.527 1.00 87.81 239 TRP A N 1
ATOM 1865 C CA . TRP A 1 239 ? 11.338 -3.340 -34.033 1.00 87.81 239 TRP A CA 1
ATOM 1866 C C . TRP A 1 239 ? 11.885 -4.255 -35.144 1.00 87.81 239 TRP A C 1
ATOM 1868 O O . TRP A 1 239 ? 13.050 -4.651 -35.105 1.00 87.81 239 TRP A O 1
ATOM 1878 N N . ASP A 1 240 ? 11.083 -4.532 -36.174 1.00 90.56 240 ASP A N 1
ATOM 1879 C CA . ASP A 1 240 ? 11.481 -5.371 -37.312 1.00 90.56 240 ASP A CA 1
ATOM 1880 C C . ASP A 1 240 ? 12.489 -4.703 -38.255 1.00 90.56 240 ASP A C 1
ATOM 1882 O O . ASP A 1 240 ? 13.152 -5.395 -39.023 1.00 90.56 240 ASP A O 1
ATOM 1886 N N . SER A 1 241 ? 12.654 -3.375 -38.198 1.00 93.44 241 SER A N 1
ATOM 1887 C CA . SER A 1 241 ? 13.669 -2.696 -39.013 1.00 93.44 241 SER A CA 1
ATOM 1888 C C . SER A 1 241 ? 15.080 -2.829 -38.442 1.00 93.44 241 SER A C 1
ATOM 1890 O O . SER A 1 241 ? 16.046 -2.468 -39.113 1.00 93.44 241 SER A O 1
ATOM 1892 N N . LEU A 1 242 ? 15.218 -3.290 -37.197 1.00 94.50 242 LEU A N 1
ATOM 1893 C CA . LEU A 1 242 ? 16.524 -3.508 -36.588 1.00 94.50 242 LEU A CA 1
ATOM 1894 C C . LEU A 1 242 ? 17.219 -4.717 -37.240 1.00 94.50 242 LEU A C 1
ATOM 1896 O O . LEU A 1 242 ? 16.577 -5.752 -37.440 1.00 94.50 242 LEU A O 1
ATOM 1900 N N . PRO A 1 243 ? 18.529 -4.625 -37.545 1.00 96.69 243 PRO A N 1
ATOM 1901 C CA . PRO A 1 243 ? 19.288 -5.750 -38.077 1.00 96.69 243 PRO A CA 1
ATOM 1902 C C . PRO A 1 243 ? 19.180 -6.994 -37.193 1.00 96.69 243 PRO A C 1
ATOM 1904 O O . PRO A 1 243 ? 19.109 -6.895 -35.964 1.00 96.69 243 PRO A O 1
ATOM 1907 N N . LYS A 1 244 ? 19.234 -8.172 -37.818 1.00 95.25 244 LYS A N 1
ATOM 1908 C CA . LYS A 1 244 ? 19.331 -9.443 -37.097 1.00 95.25 244 LYS A CA 1
ATOM 1909 C C . LYS A 1 244 ? 20.490 -9.397 -36.089 1.00 95.25 244 LYS A C 1
ATOM 1911 O O . LYS A 1 244 ? 21.554 -8.867 -36.392 1.00 95.25 244 LYS A O 1
ATOM 1916 N N . ASP A 1 245 ? 20.251 -9.956 -34.908 1.00 94.94 245 ASP A N 1
ATOM 1917 C CA . ASP A 1 245 ? 21.165 -10.032 -33.766 1.00 94.94 245 ASP A CA 1
ATOM 1918 C C . ASP A 1 245 ? 21.476 -8.682 -33.089 1.00 94.94 245 ASP A C 1
ATOM 1920 O O . ASP A 1 245 ? 22.337 -8.621 -32.207 1.00 94.94 245 ASP A O 1
ATOM 1924 N N . SER A 1 246 ? 20.740 -7.613 -33.427 1.00 97.00 246 SER A N 1
ATOM 1925 C CA . SER A 1 246 ? 20.814 -6.339 -32.696 1.00 97.00 246 SER A CA 1
ATOM 1926 C C . SER A 1 246 ? 20.468 -6.538 -31.219 1.00 97.00 246 SER A C 1
ATOM 1928 O O . SER A 1 246 ? 19.550 -7.289 -30.884 1.00 97.00 246 SER A O 1
ATOM 1930 N N . VAL A 1 247 ? 21.194 -5.849 -30.334 1.00 96.44 247 VAL A N 1
ATOM 1931 C CA . VAL A 1 247 ? 21.006 -5.939 -28.880 1.00 96.44 247 VAL A CA 1
ATOM 1932 C C . VAL A 1 247 ?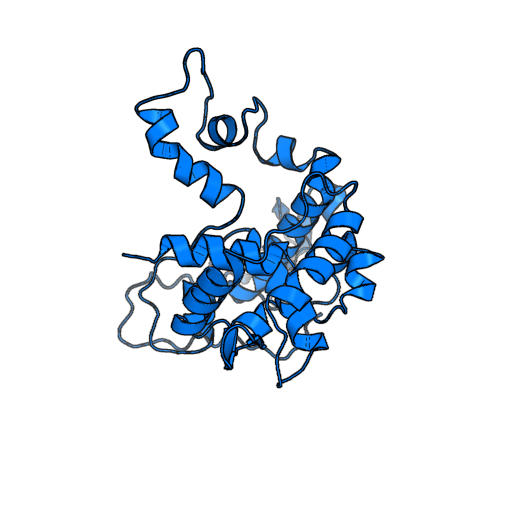 20.159 -4.769 -28.391 1.00 96.44 247 VAL A C 1
ATOM 1934 O O . VAL A 1 247 ? 20.522 -3.611 -28.582 1.00 96.44 247 VAL A O 1
ATOM 1937 N N . VAL A 1 248 ? 19.055 -5.078 -27.720 1.00 93.19 248 VAL A N 1
ATOM 1938 C CA . VAL A 1 248 ? 18.218 -4.130 -26.985 1.00 93.19 248 VAL A CA 1
ATOM 1939 C C . VAL A 1 248 ? 18.566 -4.240 -25.504 1.00 93.19 248 VAL A C 1
ATOM 1941 O O . VAL A 1 248 ? 18.480 -5.322 -24.921 1.00 93.19 248 VAL A O 1
ATOM 1944 N N . VAL A 1 249 ? 18.971 -3.123 -24.901 1.00 94.19 249 VAL A N 1
ATOM 1945 C CA . VAL A 1 249 ? 19.290 -3.044 -23.470 1.00 94.19 249 VAL A CA 1
ATOM 1946 C C . VAL A 1 249 ? 18.153 -2.322 -22.756 1.00 94.19 249 VAL A C 1
ATOM 1948 O O . VAL A 1 249 ? 17.889 -1.156 -23.040 1.00 94.19 249 VAL A O 1
ATOM 1951 N N . ASP A 1 250 ? 17.476 -3.025 -21.855 1.00 88.44 250 ASP A N 1
ATOM 1952 C CA . ASP A 1 250 ? 16.381 -2.499 -21.042 1.00 88.44 250 ASP A CA 1
ATOM 1953 C C . ASP A 1 250 ? 16.935 -2.027 -19.690 1.00 88.44 250 ASP A C 1
ATOM 1955 O O . ASP A 1 250 ? 17.246 -2.846 -18.825 1.00 88.44 250 ASP A O 1
ATOM 1959 N N . VAL A 1 251 ? 17.148 -0.716 -19.547 1.00 89.19 251 VAL A N 1
ATOM 1960 C CA . VAL A 1 251 ? 17.764 -0.096 -18.361 1.00 89.19 251 VAL A CA 1
ATOM 1961 C C . VAL A 1 251 ? 16.680 0.288 -17.356 1.00 89.19 251 VAL A C 1
ATOM 1963 O O . VAL A 1 251 ? 15.865 1.166 -17.631 1.00 89.19 251 VAL A O 1
ATOM 1966 N N . GLY A 1 252 ? 16.702 -0.330 -16.174 1.00 80.12 252 GLY A N 1
ATOM 1967 C CA . GLY A 1 252 ? 15.613 -0.243 -15.198 1.00 80.12 252 GLY A CA 1
ATOM 1968 C C . GLY A 1 252 ? 14.425 -1.136 -15.566 1.00 80.12 252 GLY A C 1
ATOM 1969 O O . GLY A 1 252 ? 13.282 -0.797 -15.262 1.00 80.12 252 GLY A O 1
ATOM 1970 N N . GLY A 1 253 ? 14.687 -2.243 -16.271 1.00 74.94 253 GLY A N 1
ATOM 1971 C CA . GLY A 1 253 ? 13.655 -3.140 -16.800 1.00 74.94 253 GLY A CA 1
ATOM 1972 C C . GLY A 1 253 ? 12.961 -4.008 -15.743 1.00 74.94 253 GLY A C 1
ATOM 1973 O O . GLY A 1 253 ? 12.084 -4.812 -16.078 1.00 74.94 253 GLY A O 1
ATOM 1974 N N . GLY A 1 254 ? 13.342 -3.888 -14.468 1.00 78.81 254 GLY A N 1
ATOM 1975 C CA . GLY A 1 254 ? 12.827 -4.701 -13.379 1.00 78.81 254 GLY A CA 1
ATOM 1976 C C . GLY A 1 254 ? 13.083 -6.188 -13.616 1.00 78.81 254 GLY A C 1
ATOM 1977 O O . GLY A 1 254 ? 14.172 -6.600 -14.005 1.00 78.81 254 GLY A O 1
ATOM 1978 N N . ILE A 1 255 ? 12.037 -7.000 -13.449 1.00 75.62 255 ILE A N 1
ATOM 1979 C CA . ILE A 1 255 ? 12.076 -8.441 -13.752 1.00 75.62 255 ILE A CA 1
ATOM 1980 C C . ILE A 1 255 ? 11.939 -8.760 -15.257 1.00 75.62 255 ILE A C 1
ATOM 1982 O O . ILE A 1 255 ? 11.774 -9.920 -15.630 1.00 75.62 255 ILE A O 1
ATOM 1986 N N . GLY A 1 256 ? 11.936 -7.748 -16.134 1.00 74.44 256 GLY A N 1
ATOM 1987 C CA . GLY A 1 256 ? 11.896 -7.918 -17.590 1.00 74.44 256 GLY A CA 1
ATOM 1988 C C . GLY A 1 256 ? 10.515 -8.222 -18.187 1.00 74.44 256 GLY A C 1
ATOM 1989 O O . GLY A 1 256 ? 10.432 -8.746 -19.301 1.00 74.44 256 GLY A O 1
ATOM 1990 N N . SER A 1 257 ? 9.416 -7.909 -17.486 1.00 69.44 257 SER A N 1
ATOM 1991 C CA . SER A 1 257 ? 8.045 -8.210 -17.951 1.00 69.44 257 SER A CA 1
ATOM 1992 C C . SER A 1 257 ? 7.721 -7.558 -19.301 1.00 69.44 257 SER A C 1
ATOM 1994 O O . SER A 1 257 ? 7.114 -8.176 -20.183 1.00 69.44 257 SER A O 1
ATOM 1996 N N . VAL A 1 258 ? 8.171 -6.318 -19.494 1.00 72.31 258 VAL A N 1
ATOM 1997 C CA . VAL A 1 258 ? 8.020 -5.573 -20.747 1.00 72.31 258 VAL A CA 1
ATOM 1998 C C . VAL A 1 258 ? 8.942 -6.141 -21.828 1.00 72.31 258 VAL A C 1
ATOM 2000 O O . VAL A 1 258 ? 8.475 -6.444 -22.933 1.00 72.31 258 VAL A O 1
ATOM 2003 N N . THR A 1 259 ? 10.219 -6.357 -21.498 1.00 83.75 259 THR A N 1
ATOM 2004 C CA . THR A 1 259 ? 11.247 -6.892 -22.403 1.00 83.75 259 THR A CA 1
ATOM 2005 C C . THR A 1 259 ? 10.825 -8.228 -23.005 1.00 83.75 259 THR A C 1
ATOM 2007 O O . THR A 1 259 ? 10.881 -8.412 -24.222 1.00 83.75 259 THR A O 1
ATOM 2010 N N . PHE A 1 260 ? 10.323 -9.146 -22.171 1.00 81.31 260 PHE A N 1
ATOM 2011 C CA . PHE A 1 260 ? 9.910 -10.485 -22.586 1.00 81.31 260 PHE A CA 1
ATOM 2012 C C . PHE A 1 260 ? 8.827 -10.447 -23.672 1.00 81.31 260 PHE A C 1
ATOM 2014 O O . PHE A 1 260 ? 8.843 -11.238 -24.615 1.00 81.31 260 PHE A O 1
ATOM 2021 N N . ARG A 1 261 ? 7.894 -9.490 -23.600 1.00 73.06 261 ARG A N 1
ATOM 2022 C CA . ARG A 1 261 ? 6.823 -9.362 -24.599 1.00 73.06 261 ARG A CA 1
ATOM 2023 C C . ARG A 1 261 ? 7.325 -8.855 -25.941 1.00 73.06 261 ARG A C 1
ATOM 2025 O O . ARG A 1 261 ? 6.717 -9.208 -26.953 1.00 73.06 261 ARG A O 1
ATOM 2032 N N . ILE A 1 262 ? 8.355 -8.017 -25.963 1.00 82.19 262 ILE A N 1
ATOM 2033 C CA . ILE A 1 262 ? 8.984 -7.567 -27.209 1.00 82.19 262 ILE A CA 1
ATOM 2034 C C . ILE A 1 262 ? 9.807 -8.722 -27.782 1.00 82.19 262 ILE A C 1
ATOM 2036 O O . ILE A 1 262 ? 9.637 -9.067 -28.948 1.00 82.19 262 ILE A O 1
ATOM 2040 N N . ALA A 1 263 ? 10.587 -9.403 -26.940 1.00 86.06 263 ALA A N 1
ATOM 2041 C CA . ALA A 1 263 ? 11.392 -10.556 -27.332 1.00 86.06 263 ALA A CA 1
ATOM 2042 C C . ALA A 1 263 ? 10.560 -11.690 -27.947 1.00 86.06 263 ALA A C 1
ATOM 2044 O O . ALA A 1 263 ? 10.938 -12.247 -28.974 1.00 86.06 263 ALA A O 1
ATOM 2045 N N . ALA A 1 264 ? 9.383 -11.977 -27.381 1.00 83.31 264 ALA A N 1
ATOM 2046 C CA . ALA A 1 264 ? 8.469 -12.990 -27.909 1.00 83.31 264 ALA A CA 1
ATOM 2047 C C . ALA A 1 264 ? 7.914 -12.662 -29.309 1.00 83.31 264 ALA A C 1
ATOM 2049 O O . ALA A 1 264 ? 7.487 -13.570 -30.017 1.00 83.31 264 ALA A O 1
ATOM 2050 N N . ALA A 1 265 ? 7.874 -11.382 -29.698 1.00 83.69 265 ALA A N 1
ATOM 2051 C CA . ALA A 1 265 ? 7.384 -10.945 -31.007 1.00 83.69 265 ALA A CA 1
ATOM 2052 C C . ALA A 1 265 ? 8.512 -10.732 -32.033 1.00 83.69 265 ALA A C 1
ATOM 2054 O O . ALA A 1 265 ? 8.257 -10.818 -33.230 1.00 83.69 265 ALA A O 1
ATOM 2055 N N . HIS A 1 266 ? 9.743 -10.487 -31.573 1.00 88.81 266 HIS A N 1
ATOM 2056 C CA . HIS A 1 266 ? 10.883 -10.098 -32.406 1.00 88.81 266 HIS A CA 1
ATOM 2057 C C . HIS A 1 266 ? 12.100 -10.978 -32.092 1.00 88.81 266 HIS A C 1
ATOM 2059 O O . HIS A 1 266 ? 13.100 -10.528 -31.529 1.00 88.81 266 HIS A O 1
ATOM 2065 N N . SER A 1 267 ? 12.008 -12.263 -32.447 1.00 91.94 267 SER A N 1
ATOM 2066 C CA . SER A 1 267 ? 13.027 -13.277 -32.133 1.00 91.94 267 SER A CA 1
ATOM 2067 C C . SER A 1 267 ? 14.363 -13.079 -32.862 1.00 91.94 267 SER A C 1
ATOM 2069 O O . SER A 1 267 ? 15.316 -13.804 -32.592 1.00 91.94 267 SER A O 1
ATOM 2071 N N . HIS A 1 268 ? 14.442 -12.142 -33.814 1.00 94.56 268 HIS A N 1
ATOM 2072 C CA . HIS A 1 268 ? 15.689 -11.752 -34.480 1.00 94.56 268 HIS A CA 1
ATOM 2073 C C . HIS A 1 268 ? 16.545 -10.800 -33.642 1.00 94.56 268 HIS A C 1
ATOM 2075 O O . HIS A 1 268 ? 17.665 -10.504 -34.050 1.00 94.56 268 HIS A O 1
ATOM 2081 N N . LEU A 1 269 ? 16.039 -10.316 -32.507 1.00 95.75 269 LEU A N 1
ATOM 2082 C CA . LEU A 1 269 ? 16.739 -9.407 -31.604 1.00 95.75 269 LEU A CA 1
ATOM 2083 C C . LEU A 1 269 ? 17.244 -10.136 -30.359 1.00 95.75 269 LEU A C 1
ATOM 2085 O O . LEU A 1 269 ? 16.691 -11.144 -29.921 1.00 95.75 269 LEU A O 1
ATOM 2089 N N . ARG A 1 270 ? 18.296 -9.584 -29.760 1.00 95.81 270 ARG A N 1
ATOM 2090 C CA . ARG A 1 270 ? 18.857 -10.016 -28.478 1.00 95.81 270 ARG A CA 1
ATOM 2091 C C . ARG A 1 270 ? 18.479 -9.005 -27.408 1.00 95.81 270 ARG A C 1
ATOM 2093 O O . ARG A 1 270 ? 18.497 -7.809 -27.669 1.00 95.81 270 ARG A O 1
ATOM 2100 N N . PHE A 1 271 ? 18.199 -9.470 -26.198 1.00 93.50 271 PHE A N 1
ATOM 2101 C CA . PHE A 1 271 ? 17.777 -8.600 -25.102 1.00 93.50 271 PHE A CA 1
ATOM 2102 C C . PHE A 1 271 ? 18.697 -8.759 -23.896 1.00 93.50 271 PHE A C 1
ATOM 2104 O O . PHE A 1 271 ? 19.100 -9.873 -23.562 1.00 93.50 271 PHE A O 1
ATOM 2111 N N . VAL A 1 272 ? 19.015 -7.640 -23.250 1.00 93.88 272 VAL A N 1
ATOM 2112 C CA . VAL A 1 272 ? 19.715 -7.580 -21.965 1.00 93.88 272 VAL A CA 1
ATOM 2113 C C . VAL A 1 272 ? 18.868 -6.730 -21.032 1.00 93.88 272 VAL A C 1
ATOM 2115 O O . VAL A 1 272 ? 18.662 -5.551 -21.302 1.00 93.88 272 VAL A O 1
ATOM 2118 N N . VAL A 1 273 ? 18.376 -7.323 -19.948 1.00 89.25 273 VAL A N 1
ATOM 2119 C CA . VAL A 1 273 ? 17.688 -6.583 -18.884 1.00 89.25 273 VAL A CA 1
ATOM 2120 C C . VAL A 1 273 ? 18.735 -6.150 -17.868 1.00 89.25 273 VAL A C 1
ATOM 2122 O O . VAL A 1 273 ? 19.492 -6.982 -17.369 1.00 89.25 273 VAL A O 1
ATOM 2125 N N . GLN A 1 274 ? 18.809 -4.850 -17.602 1.00 90.69 274 GLN A N 1
ATOM 2126 C CA . GLN A 1 274 ? 19.682 -4.265 -16.595 1.00 90.69 274 GLN A CA 1
ATOM 2127 C C . GLN A 1 274 ? 18.826 -3.637 -15.503 1.00 90.69 274 GLN A C 1
ATOM 2129 O O . GLN A 1 274 ? 18.002 -2.767 -15.771 1.00 90.69 274 GLN A O 1
ATOM 2134 N N . ASP A 1 275 ? 19.065 -4.041 -14.265 1.00 87.00 275 ASP A N 1
ATOM 2135 C CA . ASP A 1 275 ? 18.484 -3.412 -13.087 1.00 87.00 275 ASP A CA 1
ATOM 2136 C C . ASP A 1 275 ? 19.496 -3.470 -11.935 1.00 87.00 275 ASP A C 1
ATOM 2138 O O . ASP A 1 275 ? 20.622 -3.951 -12.097 1.00 87.00 275 ASP A O 1
ATOM 2142 N N . ARG A 1 276 ? 19.111 -2.954 -10.770 1.00 81.50 276 ARG A N 1
ATOM 2143 C CA . ARG A 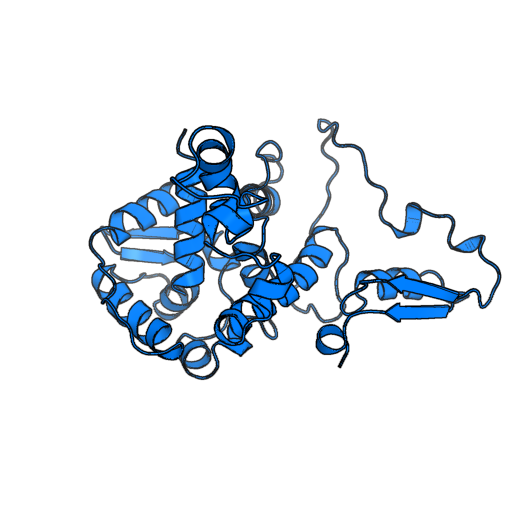1 276 ? 19.892 -3.088 -9.543 1.00 81.50 276 ARG A CA 1
ATOM 2144 C C . ARG A 1 276 ? 19.936 -4.549 -9.112 1.00 81.50 276 ARG A C 1
ATOM 2146 O O . ARG A 1 276 ? 18.974 -5.284 -9.315 1.00 81.50 276 ARG A O 1
ATOM 2153 N N . GLU A 1 277 ? 21.029 -4.945 -8.464 1.00 79.00 277 GLU A N 1
ATOM 2154 C CA . GLU A 1 277 ? 21.274 -6.329 -8.040 1.00 79.00 277 GLU A CA 1
ATOM 2155 C C . GLU A 1 277 ? 20.099 -6.914 -7.244 1.00 79.00 277 GLU A C 1
ATOM 2157 O O . GLU A 1 277 ? 19.667 -8.024 -7.520 1.00 79.00 277 GLU A O 1
ATOM 2162 N N . GLN A 1 278 ? 19.493 -6.129 -6.350 1.00 70.38 278 GLN A N 1
ATOM 2163 C CA . GLN A 1 278 ? 18.361 -6.569 -5.528 1.00 70.38 278 GLN A CA 1
ATOM 2164 C C . GLN A 1 278 ? 17.093 -6.910 -6.335 1.00 70.38 278 GLN A C 1
ATOM 2166 O O . GLN A 1 278 ? 16.202 -7.572 -5.810 1.00 70.38 278 GLN A O 1
ATOM 2171 N N . THR A 1 279 ? 16.984 -6.436 -7.579 1.00 67.69 279 THR A N 1
ATOM 2172 C CA . THR A 1 279 ? 15.827 -6.663 -8.456 1.00 67.69 279 THR A CA 1
ATOM 2173 C C . THR A 1 279 ? 16.001 -7.898 -9.349 1.00 67.69 279 THR A C 1
ATOM 2175 O O . THR A 1 279 ? 15.003 -8.512 -9.727 1.00 67.69 279 THR A O 1
ATOM 2178 N N . ILE A 1 280 ? 17.244 -8.248 -9.709 1.00 69.12 280 ILE A N 1
ATOM 2179 C CA . ILE A 1 280 ? 17.577 -9.300 -10.695 1.00 69.12 280 ILE A CA 1
ATOM 2180 C C . ILE A 1 280 ? 18.277 -10.535 -10.104 1.00 69.12 280 ILE A C 1
ATOM 2182 O O . ILE A 1 280 ? 18.472 -11.501 -10.843 1.00 69.12 280 ILE A O 1
ATOM 2186 N N . ALA A 1 281 ? 18.679 -10.501 -8.828 1.00 49.91 281 ALA A N 1
ATOM 2187 C CA . ALA A 1 281 ? 19.340 -11.607 -8.124 1.00 49.91 281 ALA A CA 1
ATOM 2188 C C . ALA A 1 281 ? 18.366 -12.662 -7.574 1.00 49.91 281 ALA A C 1
ATOM 2190 O O . ALA A 1 281 ? 17.239 -12.297 -7.165 1.00 49.91 281 ALA A O 1
#

Foldseek 3Di:
DCVVLLLVLVVCCLLQLVQQVLVVVPPLFAALVRSQVLSVLLVCLLPDDPDGGDSVCVQVSVVVCVVVQQWPDPDRRGIHGGPNSNLLQLVDHSVRCSVCVLCSNPPGLLSNLLSQQWFGDQVSCCLVPVPRNPDDGDHHHLVSLLVVCQCCVPPPQDPPDPAPGSSCRSVVHNDDPVVVCPDPSNVSVVSSNLSSVVSVCVVLVLDDPSDPPPRDDDPDDDPPDPDPPPDLPLPVDPLVVDAFAAEDEAAQCQCVSSVVVNCVVRVSYHYHYDDDPVRHD

Secondary structure (DSSP, 8-state):
--HHHHHHHHHHHHHTTHHHHHHHH-TT-EEHHHHHHHHHHHHGGGS--SS----TTHHHHHHHHHHTTSEEEEETTEEEE-TTGGGS--S--HHHHHH-GGGTTTTS-SHHHHGGGS--HHHHHHHH-TT---SPPPP-HHHHHHHHTHHHHHHS--TT---SSHHHHHHT-SS-HHHHHTSGGGHHHHHHHHHHHHHHHHHTT---TT--S---------TT--S-----HHHHS-GGGSPTTPEEEEET-TTSHHHHHHHTT-TTSEEEEE--HHHH-

Radius of gyration: 21.1 Å; chains: 1; bounding box: 47×47×60 Å